Protein AF-A0A7S4V1J3-F1 (afdb_monomer)

Secondary structure (DSSP, 8-state):
-----TT-------TT--B-THHHHHHHHHHHHSPPTT-------SB-TTS-B-HHHHHHHHTTTTT--------TT--HHHHHHHHTTS---SS-TTGGG--HHHHHHHHHHHHHHHHHHHHHHHHHHHHHHHHHHHHH-HHHHHHHHHHHHHTT--TTHHHHHHHHHHH-SSSSSEE-HHHHHHHHHHH-TT--HHHHHHHHHHHTGGGSSEEHHHHHHHHHHHHHSTT-HHHHHHHHHHHHHHHHHHHHHHH-TTPPPHHHHHHHHHHHTT-HHHHHHHHHHHHHHHHHHHHHHHHHHHHHHHHT-

InterPro domains:
  IPR002048 EF-hand domain [PS50222] (159-194)
  IPR011992 EF-hand domain pair [SSF47473] (13-225)

Solvent-accessible surface area (backbone atoms only — not comparable to full-atom values): 18036 Å² total; per-residue (Å²): 136,87,86,75,77,95,73,83,70,81,86,76,73,46,96,86,56,56,43,50,67,73,60,32,52,52,53,50,47,53,46,68,77,56,60,64,93,83,70,71,89,72,83,80,61,54,55,46,99,86,52,28,48,50,69,66,42,44,49,37,55,66,69,17,78,80,78,44,93,73,72,96,67,95,58,101,82,74,51,73,66,54,53,50,29,65,76,40,62,71,71,65,88,80,89,48,85,56,63,85,65,48,50,71,69,54,49,52,50,36,54,53,39,49,54,49,51,50,53,52,50,49,52,52,53,49,50,63,54,44,43,64,20,51,55,36,28,75,74,68,33,63,79,70,11,46,64,42,49,49,53,46,40,55,72,72,48,60,96,61,42,63,63,53,47,42,46,49,42,58,29,37,81,84,46,58,65,50,30,46,74,72,32,47,49,46,36,47,45,69,54,38,77,81,60,50,75,69,50,46,55,47,51,53,61,73,69,50,61,86,87,46,59,50,30,63,39,57,47,52,53,47,52,58,52,32,50,70,36,96,82,33,70,42,42,78,43,38,73,58,29,55,50,49,54,51,51,50,58,48,52,52,61,72,73,40,102,78,72,74,50,49,57,55,50,46,52,54,53,25,51,77,68,72,37,44,73,55,32,53,50,25,51,58,48,50,42,52,43,40,53,54,41,52,52,52,52,52,49,54,50,52,52,54,55,61,73,72,110

Nearest PDB structures (foldseek):
  3bk9-assembly1_A  TM=2.174E-01  e=3.646E+00  Xanthomonas campestris pv. campestris

Radius of gyration: 25.48 Å; Cα contacts (8 Å, |Δi|>4): 229; chains: 1; bounding box: 80×56×68 Å

pLDDT: mean 73.96, std 21.34, range [24.05, 98.31]

Mean predicted aligned error: 13.49 Å

Sequence (309 aa):
GTWTAPWAGELCASRDGIISGEEASNFLQTIRYTPPAGSAHDVDGPVAADGSISFVALLNWYSGTVGGEYRDTVGAGFDLTSVTVGLLGSGMVQCDARVDKLDWSGLRRNLLGYRRLLEQLRALQQERALRHARDVESRDGLLAAMPAYYAALAREFDGDDEHLFEIFSEADITGNMALETEEVEELMRQLDKGSSEQDLQRYVSEINMNDGPLTFASFLDWWDQARSVSNSLVAEKGAGFIAGVRAEALREKVGNLFFETSVQRQWNRANQANRLPAMRQAYCRTLTEVRDYKIQHSLRKVESECASL

Structure (mmCIF, N/CA/C/O backbone):
data_AF-A0A7S4V1J3-F1
#
_entry.id   AF-A0A7S4V1J3-F1
#
loop_
_atom_site.group_PDB
_atom_site.id
_atom_site.type_symbol
_atom_site.label_atom_id
_atom_site.label_alt_id
_atom_site.label_comp_id
_atom_site.label_asym_id
_atom_site.label_entity_id
_atom_site.label_seq_id
_atom_site.pdbx_PDB_ins_code
_atom_site.Cartn_x
_atom_site.Cartn_y
_atom_site.Cartn_z
_atom_site.occupancy
_atom_site.B_iso_or_equiv
_atom_site.auth_seq_id
_atom_site.auth_comp_id
_atom_site.auth_asym_id
_atom_site.auth_atom_id
_atom_site.pdbx_PDB_model_num
ATOM 1 N N . GLY A 1 1 ? 52.615 -33.092 -15.973 1.00 31.39 1 GLY A N 1
ATOM 2 C CA . GLY A 1 1 ? 52.253 -31.910 -16.770 1.00 31.39 1 GLY A CA 1
ATOM 3 C C . GLY A 1 1 ? 50.799 -31.610 -16.524 1.00 31.39 1 GLY A C 1
ATOM 4 O O . GLY A 1 1 ? 49.952 -32.338 -17.016 1.00 31.39 1 GLY A O 1
ATOM 5 N N . THR A 1 2 ? 50.529 -30.627 -15.676 1.00 26.30 2 THR A N 1
ATOM 6 C CA . THR A 1 2 ? 49.192 -30.118 -15.366 1.00 26.30 2 THR A CA 1
ATOM 7 C C . THR A 1 2 ? 48.709 -29.262 -16.534 1.00 26.30 2 THR A C 1
ATOM 9 O O . THR A 1 2 ? 49.370 -28.301 -16.915 1.00 26.30 2 THR A O 1
ATOM 12 N N . TRP A 1 3 ? 47.580 -29.639 -17.131 1.00 24.05 3 TRP A N 1
ATOM 13 C CA . TRP A 1 3 ? 46.879 -28.818 -18.115 1.00 24.05 3 TRP A CA 1
ATOM 14 C C . TRP A 1 3 ? 46.111 -27.721 -17.377 1.00 24.05 3 TRP A C 1
ATOM 16 O O . TRP A 1 3 ? 45.117 -27.998 -16.711 1.00 24.05 3 TRP A O 1
ATOM 26 N N . THR A 1 4 ? 46.577 -26.480 -17.476 1.00 30.69 4 THR A N 1
ATOM 27 C CA . THR A 1 4 ? 45.808 -25.287 -17.103 1.00 30.69 4 THR A CA 1
ATOM 28 C C . THR A 1 4 ? 45.104 -24.753 -18.347 1.00 30.69 4 THR A C 1
ATOM 30 O O . THR A 1 4 ? 45.768 -24.373 -19.312 1.00 30.69 4 THR A O 1
ATOM 33 N N . ALA A 1 5 ? 43.768 -24.744 -18.343 1.00 27.73 5 ALA A N 1
ATOM 34 C CA . ALA A 1 5 ? 42.966 -24.117 -19.392 1.00 27.73 5 ALA A CA 1
ATOM 35 C C . ALA A 1 5 ? 43.084 -22.575 -19.301 1.00 27.73 5 ALA A C 1
ATOM 37 O O . ALA A 1 5 ? 42.903 -22.031 -18.211 1.00 27.73 5 ALA A O 1
ATOM 38 N N . PRO A 1 6 ? 43.373 -21.855 -20.402 1.00 28.97 6 PRO A N 1
ATOM 39 C CA . PRO A 1 6 ? 43.698 -20.424 -20.370 1.00 28.97 6 PRO A CA 1
ATOM 40 C C . PRO A 1 6 ? 42.485 -19.467 -20.402 1.00 28.97 6 PRO A C 1
ATOM 42 O O . PRO A 1 6 ? 42.611 -18.363 -20.916 1.00 28.97 6 PRO A O 1
ATOM 45 N N . TRP A 1 7 ? 41.306 -19.847 -19.890 1.00 35.22 7 TRP A N 1
ATOM 46 C CA . TRP A 1 7 ? 40.077 -19.029 -20.031 1.00 35.22 7 TRP A CA 1
ATOM 47 C C . TRP A 1 7 ? 39.365 -18.701 -18.713 1.00 35.22 7 TRP A C 1
ATOM 49 O O . TRP A 1 7 ? 38.215 -18.272 -18.719 1.00 35.22 7 TRP A O 1
ATOM 59 N N . ALA A 1 8 ? 40.028 -18.871 -17.571 1.00 31.92 8 ALA A N 1
ATOM 60 C CA . ALA A 1 8 ? 39.497 -18.401 -16.295 1.00 31.92 8 ALA A CA 1
ATOM 61 C C . ALA A 1 8 ? 39.784 -16.899 -16.122 1.00 31.92 8 ALA A C 1
ATOM 63 O O . ALA A 1 8 ? 40.595 -16.501 -15.290 1.00 31.92 8 ALA A O 1
ATOM 64 N N . GLY A 1 9 ? 39.145 -16.068 -16.948 1.00 32.66 9 GLY A N 1
ATOM 65 C CA . GLY A 1 9 ? 38.940 -14.664 -16.610 1.00 32.66 9 GLY A CA 1
ATOM 66 C C . GLY A 1 9 ? 37.924 -14.598 -15.473 1.00 32.66 9 GLY A C 1
ATOM 67 O O . GLY A 1 9 ? 36.843 -15.180 -15.574 1.00 32.66 9 GLY A O 1
ATOM 68 N N . GLU A 1 10 ? 38.282 -13.961 -14.361 1.00 34.47 10 GLU A N 1
ATOM 69 C CA . GLU A 1 10 ? 37.356 -13.730 -13.256 1.00 34.47 10 GLU A CA 1
ATOM 70 C C . GLU A 1 10 ? 36.149 -12.918 -13.749 1.00 34.47 10 GLU A C 1
ATOM 72 O O . GLU A 1 10 ? 36.278 -11.785 -14.209 1.00 34.47 10 GLU A O 1
ATOM 77 N N . LEU A 1 11 ? 34.966 -13.527 -13.649 1.00 33.38 11 LEU A N 1
ATOM 78 C CA . LEU A 1 11 ? 33.667 -12.885 -13.839 1.00 33.38 11 LEU A CA 1
ATOM 79 C C . LEU A 1 11 ? 33.495 -11.762 -12.806 1.00 33.38 11 LEU A C 1
ATOM 81 O O . LEU A 1 11 ? 33.096 -12.010 -11.666 1.00 33.38 11 LEU A O 1
ATOM 85 N N . CYS A 1 12 ? 33.773 -10.527 -13.212 1.00 36.09 12 CYS A N 1
ATOM 86 C CA . CYS A 1 12 ? 33.492 -9.324 -12.435 1.00 36.09 12 CYS A CA 1
ATOM 87 C C . CYS A 1 12 ? 32.195 -8.677 -12.931 1.00 36.09 12 CYS A C 1
ATOM 89 O O . CYS A 1 12 ? 32.212 -7.626 -13.567 1.00 36.09 12 CYS A O 1
ATOM 91 N N . ALA A 1 13 ? 31.052 -9.285 -12.609 1.00 38.31 13 ALA A N 1
ATOM 92 C CA . ALA A 1 13 ? 29.785 -8.565 -12.671 1.00 38.31 13 ALA A CA 1
ATOM 93 C C . ALA A 1 13 ? 29.841 -7.413 -11.650 1.00 38.31 13 ALA A C 1
ATOM 95 O O . ALA A 1 13 ? 30.048 -7.654 -10.455 1.00 38.31 13 ALA A O 1
ATOM 96 N N . SER A 1 14 ? 29.699 -6.160 -12.102 1.00 42.44 14 SER A N 1
ATOM 97 C CA . SER A 1 14 ? 29.639 -5.024 -11.176 1.00 42.44 14 SER A CA 1
ATOM 98 C C . SER A 1 14 ? 28.416 -5.175 -10.260 1.00 42.44 14 SER A C 1
ATOM 100 O O . SER A 1 14 ? 27.402 -5.761 -10.647 1.00 42.44 14 SER A O 1
ATOM 102 N N . ARG A 1 15 ? 28.494 -4.655 -9.028 1.00 37.72 15 ARG A N 1
ATOM 103 C CA . ARG A 1 15 ? 27.402 -4.722 -8.032 1.00 37.72 15 ARG A CA 1
ATOM 104 C C . ARG A 1 15 ? 26.086 -4.094 -8.508 1.00 37.72 15 ARG A C 1
ATOM 106 O O . ARG A 1 15 ? 25.038 -4.435 -7.971 1.00 37.72 15 ARG A O 1
ATOM 113 N N . ASP A 1 16 ? 26.140 -3.254 -9.535 1.00 40.34 16 ASP A N 1
ATOM 114 C CA . ASP A 1 16 ? 24.987 -2.564 -10.126 1.00 40.34 16 ASP A CA 1
ATOM 115 C C . ASP A 1 16 ? 24.368 -3.386 -11.276 1.00 40.34 16 ASP A C 1
ATOM 117 O O . ASP A 1 16 ? 23.276 -3.100 -11.772 1.00 40.34 16 ASP A O 1
ATOM 121 N N . GLY A 1 17 ? 25.100 -4.429 -11.687 1.00 43.00 17 GLY A N 1
ATOM 122 C CA . GLY A 1 17 ? 24.867 -5.436 -12.715 1.00 43.00 17 GLY A CA 1
ATOM 123 C C . GLY A 1 17 ? 24.503 -4.912 -14.106 1.00 43.00 17 GLY A C 1
ATOM 124 O O . GLY A 1 17 ? 23.769 -5.522 -14.893 1.00 43.00 17 GLY A O 1
ATOM 125 N N . ILE A 1 18 ? 25.034 -3.755 -14.428 1.00 47.97 18 ILE A N 1
ATOM 126 C CA . ILE A 1 18 ? 25.330 -3.455 -15.814 1.00 47.97 18 ILE A CA 1
ATOM 127 C C . ILE A 1 18 ? 26.284 -4.554 -16.312 1.00 47.97 18 ILE A C 1
ATOM 129 O O . ILE A 1 18 ? 27.376 -4.715 -15.769 1.00 47.97 18 ILE A O 1
ATOM 133 N N . ILE A 1 19 ? 25.848 -5.345 -17.299 1.00 50.16 19 ILE A N 1
ATOM 134 C CA . ILE A 1 19 ? 26.768 -6.196 -18.062 1.00 50.16 19 ILE A CA 1
ATOM 135 C C . ILE A 1 19 ? 27.470 -5.247 -19.024 1.00 50.16 19 ILE A C 1
ATOM 137 O O . ILE A 1 19 ? 26.815 -4.629 -19.862 1.00 50.16 19 ILE A O 1
ATOM 141 N N . SER A 1 20 ? 28.775 -5.079 -18.857 1.00 50.97 20 SER A N 1
ATOM 142 C CA . SER A 1 20 ? 29.605 -4.196 -19.675 1.00 50.97 20 SER A CA 1
ATOM 143 C C . SER A 1 20 ? 30.890 -4.907 -20.094 1.00 50.97 20 SER A C 1
ATOM 145 O O . SER A 1 20 ? 31.227 -5.981 -19.597 1.00 50.97 20 SER A O 1
ATOM 147 N N . GLY A 1 21 ? 31.605 -4.325 -21.056 1.00 62.72 21 GLY A N 1
ATOM 148 C CA . GLY A 1 21 ? 32.866 -4.876 -21.548 1.00 62.72 21 GLY A CA 1
ATOM 149 C C . GLY A 1 21 ? 32.698 -6.100 -22.456 1.00 62.72 21 GLY A C 1
ATOM 150 O O . GLY A 1 21 ? 31.716 -6.233 -23.187 1.00 62.72 21 GLY A O 1
ATOM 151 N N . GLU A 1 22 ? 33.698 -6.981 -22.448 1.00 49.19 22 GLU A N 1
ATOM 152 C CA . GLU A 1 22 ? 33.800 -8.131 -23.360 1.00 49.19 22 GLU A CA 1
ATOM 153 C C . GLU A 1 22 ? 32.628 -9.120 -23.209 1.00 49.19 22 GLU A C 1
ATOM 155 O O . GLU A 1 22 ? 32.206 -9.741 -24.180 1.00 49.19 22 GLU A O 1
ATOM 160 N N . GLU A 1 23 ? 32.027 -9.197 -22.021 1.00 51.72 23 GLU A N 1
ATOM 161 C CA . GLU A 1 23 ? 30.883 -10.063 -21.723 1.00 51.72 23 GLU A CA 1
ATOM 162 C C . GLU A 1 23 ? 29.590 -9.588 -22.402 1.00 51.72 23 GLU A C 1
ATOM 164 O O . GLU A 1 23 ? 28.889 -10.390 -23.020 1.00 51.72 23 GLU A O 1
ATOM 169 N N . ALA A 1 24 ? 29.316 -8.277 -22.383 1.00 50.81 24 ALA A N 1
ATOM 170 C CA . ALA A 1 24 ? 28.203 -7.694 -23.135 1.00 50.81 24 ALA A CA 1
ATOM 171 C C . ALA A 1 24 ? 28.384 -7.932 -24.641 1.00 50.81 24 ALA A C 1
ATOM 173 O O . ALA A 1 24 ? 27.438 -8.300 -25.336 1.00 50.81 24 ALA A O 1
ATOM 174 N N . SER A 1 25 ? 29.621 -7.800 -25.134 1.00 52.94 25 SER A N 1
ATOM 175 C CA . SER A 1 25 ? 29.972 -8.073 -26.531 1.00 52.94 25 SER A CA 1
ATOM 176 C C . SER A 1 25 ? 29.764 -9.546 -26.905 1.00 52.94 25 SER A C 1
ATOM 178 O O . SER A 1 25 ? 29.140 -9.833 -27.924 1.00 52.94 25 SER A O 1
ATOM 180 N N . ASN A 1 26 ? 30.202 -10.490 -26.066 1.00 52.78 26 ASN A N 1
ATOM 181 C CA . ASN A 1 26 ? 30.047 -11.931 -26.298 1.00 52.78 26 ASN A CA 1
ATOM 182 C C . ASN A 1 26 ? 28.580 -12.382 -26.215 1.00 52.78 26 ASN A C 1
ATOM 184 O O . ASN A 1 26 ? 28.126 -13.190 -27.031 1.00 52.78 26 ASN A O 1
ATOM 188 N N . PHE A 1 27 ? 27.806 -11.825 -25.282 1.00 52.69 27 PHE A N 1
ATOM 189 C CA . PHE A 1 27 ? 26.365 -12.057 -25.186 1.00 52.69 27 PHE A CA 1
ATOM 190 C C . PHE A 1 27 ? 25.623 -11.518 -26.420 1.00 52.69 27 PHE A C 1
ATOM 192 O O . PHE A 1 27 ? 24.828 -12.235 -27.027 1.00 52.69 27 PHE A O 1
ATOM 199 N N . LEU A 1 28 ? 25.948 -10.301 -26.872 1.00 53.53 28 LEU A N 1
ATOM 200 C CA . LEU A 1 28 ? 25.391 -9.721 -28.099 1.00 53.53 28 LEU A CA 1
ATOM 201 C C . LEU A 1 28 ? 25.814 -10.468 -29.356 1.00 53.53 28 LEU A C 1
ATOM 203 O O . LEU A 1 28 ? 25.004 -10.618 -30.265 1.00 53.53 28 LEU A O 1
ATOM 207 N N . GLN A 1 29 ? 27.055 -10.951 -29.428 1.00 55.66 29 GLN A N 1
ATOM 208 C CA . GLN A 1 29 ? 27.484 -11.833 -30.507 1.00 55.66 29 GLN A CA 1
ATOM 209 C C . GLN A 1 29 ? 26.655 -13.117 -30.502 1.00 55.66 29 GLN A C 1
ATOM 211 O O . GLN A 1 29 ? 26.150 -13.503 -31.547 1.00 55.66 29 GLN A O 1
ATOM 216 N N . THR A 1 30 ? 26.419 -13.725 -29.340 1.00 52.41 30 THR A N 1
ATOM 217 C CA . THR A 1 30 ? 25.587 -14.934 -29.220 1.00 52.41 30 THR A CA 1
ATOM 218 C C . THR A 1 30 ? 24.144 -14.688 -29.684 1.00 52.41 30 THR A C 1
ATOM 220 O O . THR A 1 30 ? 23.598 -15.500 -30.430 1.00 52.41 30 THR A O 1
ATOM 223 N N . ILE A 1 31 ? 23.554 -13.538 -29.334 1.00 48.69 31 ILE A N 1
ATOM 224 C CA . ILE A 1 31 ? 22.235 -13.110 -29.835 1.00 48.69 31 ILE A CA 1
ATOM 225 C C . ILE A 1 31 ? 22.271 -12.867 -31.355 1.00 48.69 31 ILE A C 1
ATOM 227 O O . ILE A 1 31 ? 21.377 -13.310 -32.070 1.00 48.69 31 ILE A O 1
ATOM 231 N N . ARG A 1 32 ? 23.317 -12.211 -31.877 1.00 50.66 32 ARG A N 1
ATOM 232 C CA . ARG A 1 32 ? 23.492 -11.930 -33.317 1.00 50.66 32 ARG A CA 1
ATOM 233 C C . ARG A 1 32 ? 23.726 -13.184 -34.159 1.00 50.66 32 ARG A C 1
ATOM 235 O O . ARG A 1 32 ? 23.323 -13.202 -35.317 1.00 50.66 32 ARG A O 1
ATOM 242 N N . TYR A 1 33 ? 24.375 -14.205 -33.603 1.00 49.03 33 TYR A N 1
ATOM 243 C CA . TYR A 1 33 ? 24.607 -15.496 -34.260 1.00 49.03 33 TYR A CA 1
ATOM 244 C C . TYR A 1 33 ? 23.430 -16.468 -34.098 1.00 49.03 33 TYR A C 1
ATOM 246 O O . TYR A 1 33 ? 23.382 -17.474 -34.803 1.00 49.03 33 TYR A O 1
ATOM 254 N N . THR A 1 34 ? 22.462 -16.142 -33.236 1.00 43.56 34 THR A N 1
ATOM 255 C CA . THR A 1 34 ? 21.232 -16.921 -33.026 1.00 43.56 34 THR A CA 1
ATOM 256 C C . THR A 1 34 ? 19.989 -16.025 -33.153 1.00 43.56 34 THR A C 1
ATOM 258 O O . THR A 1 34 ? 19.183 -15.962 -32.221 1.00 43.56 34 THR A O 1
ATOM 261 N N . PRO A 1 35 ? 19.819 -15.276 -34.263 1.00 44.25 35 PRO A N 1
ATOM 262 C CA . PRO A 1 35 ? 18.679 -14.386 -34.397 1.00 44.25 35 PRO A CA 1
ATOM 263 C C . PRO A 1 35 ? 17.387 -15.217 -34.415 1.00 44.25 35 PRO A C 1
ATOM 265 O O . PRO A 1 35 ? 17.349 -16.275 -35.057 1.00 44.25 35 PRO A O 1
ATOM 268 N N . PRO A 1 36 ? 16.323 -14.775 -33.722 1.00 41.16 36 PRO A N 1
ATOM 269 C CA . PRO A 1 36 ? 15.034 -15.441 -33.805 1.00 41.16 36 PRO A CA 1
ATOM 270 C C . PRO A 1 36 ? 14.580 -15.504 -35.268 1.00 41.16 36 PRO A C 1
ATOM 272 O O . PRO A 1 36 ? 14.779 -14.565 -36.046 1.00 41.16 36 PRO A O 1
ATOM 275 N N . ALA A 1 37 ? 13.999 -16.639 -35.658 1.00 39.06 37 ALA A N 1
ATOM 276 C CA . ALA A 1 37 ? 13.586 -16.879 -37.033 1.00 39.06 37 ALA A CA 1
ATOM 277 C C . ALA A 1 37 ? 12.661 -15.748 -37.519 1.00 39.06 37 ALA A C 1
ATOM 279 O O . ALA A 1 37 ? 11.572 -15.554 -36.986 1.00 39.06 37 ALA A O 1
ATOM 280 N N . GLY A 1 38 ? 13.108 -14.999 -38.531 1.00 43.81 38 GLY A N 1
ATOM 281 C CA . GLY A 1 38 ? 12.324 -13.936 -39.164 1.00 43.81 38 GLY A CA 1
ATOM 282 C C . GLY A 1 38 ? 12.667 -12.497 -38.766 1.00 43.81 38 GLY A C 1
ATOM 283 O O . GLY A 1 38 ? 12.053 -11.589 -39.321 1.00 43.81 38 GLY A O 1
ATOM 284 N N . SER A 1 39 ? 13.647 -12.239 -37.891 1.00 42.78 39 SER A N 1
ATOM 285 C CA . SER A 1 39 ? 14.089 -10.857 -37.653 1.00 42.78 39 SER A CA 1
ATOM 286 C C . SER A 1 39 ? 14.871 -10.331 -38.863 1.00 42.78 39 SER A C 1
ATOM 288 O O . SER A 1 39 ? 16.017 -10.728 -39.094 1.00 42.78 39 SER A O 1
ATOM 290 N N . ALA A 1 40 ? 14.266 -9.431 -39.640 1.00 43.34 40 ALA A N 1
ATOM 291 C CA . ALA A 1 40 ? 15.030 -8.552 -40.516 1.00 43.34 40 ALA A CA 1
ATOM 292 C C . ALA A 1 40 ? 16.040 -7.769 -39.660 1.00 43.34 40 ALA A C 1
ATOM 294 O O . ALA A 1 40 ? 15.747 -7.431 -38.515 1.00 43.34 40 ALA A O 1
ATOM 295 N N . HIS A 1 41 ? 17.237 -7.553 -40.205 1.00 44.53 41 HIS A N 1
ATOM 296 C CA . HIS A 1 41 ? 18.392 -6.926 -39.560 1.00 44.53 41 HIS A CA 1
ATOM 297 C C . HIS A 1 41 ? 18.138 -5.469 -39.136 1.00 44.53 41 HIS A C 1
ATOM 299 O O . HIS A 1 41 ? 18.730 -4.561 -39.715 1.00 44.53 41 HIS A O 1
ATOM 305 N N . ASP A 1 42 ? 17.287 -5.226 -38.142 1.00 44.81 42 ASP A N 1
ATOM 306 C CA . ASP A 1 42 ? 17.236 -3.925 -37.486 1.00 44.81 42 ASP A CA 1
ATOM 307 C C . ASP A 1 42 ? 18.341 -3.881 -36.425 1.00 44.81 42 ASP A C 1
ATOM 309 O O . ASP A 1 42 ? 18.417 -4.716 -35.520 1.00 44.81 42 ASP A O 1
ATOM 313 N N . VAL A 1 43 ? 19.305 -2.993 -36.661 1.00 47.78 43 VAL A N 1
ATOM 314 C CA . VAL A 1 43 ? 20.681 -3.065 -36.136 1.00 47.78 43 VAL A CA 1
ATOM 315 C C . VAL A 1 43 ? 20.802 -2.512 -34.710 1.00 47.78 43 VAL A C 1
ATOM 317 O O . VAL A 1 43 ? 21.797 -2.779 -34.027 1.00 47.78 43 VAL A O 1
ATOM 320 N N . ASP A 1 44 ? 19.769 -1.838 -34.216 1.00 55.00 44 ASP A N 1
ATOM 321 C CA . ASP A 1 44 ? 19.767 -1.217 -32.896 1.00 55.00 44 ASP A CA 1
ATOM 322 C C . ASP A 1 44 ? 19.143 -2.163 -31.862 1.00 55.00 44 ASP A C 1
ATOM 324 O O . ASP A 1 44 ? 17.959 -2.119 -31.533 1.00 55.00 44 ASP A O 1
ATOM 328 N N . GLY A 1 45 ? 19.970 -3.088 -31.368 1.00 57.66 45 GLY A N 1
ATOM 329 C CA . GLY A 1 45 ? 19.626 -3.953 -30.238 1.00 57.66 45 GLY A CA 1
ATOM 330 C C . GLY A 1 45 ? 19.409 -3.170 -28.928 1.00 57.66 45 GLY A C 1
ATOM 331 O O . GLY A 1 45 ? 19.607 -1.958 -28.884 1.00 57.66 45 GLY A O 1
ATOM 332 N N . PRO A 1 46 ? 19.065 -3.849 -27.815 1.00 60.03 46 PRO A N 1
ATOM 333 C CA . PRO A 1 46 ? 18.729 -3.228 -26.521 1.00 60.03 46 PRO A CA 1
ATOM 334 C C . PRO A 1 46 ? 19.936 -2.627 -25.761 1.00 60.03 46 PRO A C 1
ATOM 336 O O . PRO A 1 46 ? 19.960 -2.618 -24.529 1.00 60.03 46 PRO A O 1
ATOM 339 N N . VAL A 1 47 ? 20.960 -2.170 -26.483 1.00 57.25 47 VAL A N 1
ATOM 340 C CA . VAL 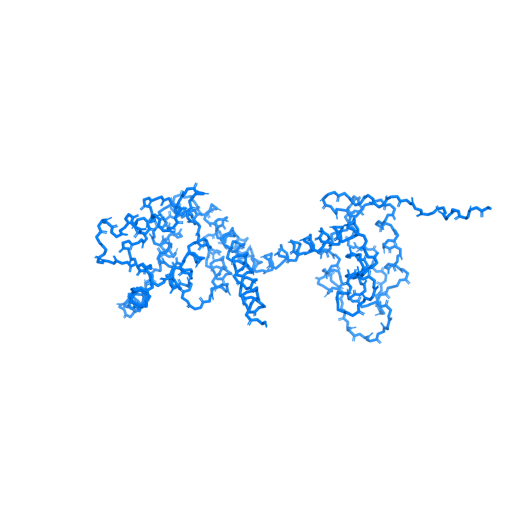A 1 47 ? 22.250 -1.713 -25.960 1.00 57.25 47 VAL A CA 1
ATOM 341 C C . VAL A 1 47 ? 22.213 -0.199 -25.772 1.00 57.25 47 VAL A C 1
ATOM 343 O O . VAL A 1 47 ? 21.955 0.543 -26.716 1.00 57.25 47 VAL A O 1
ATOM 346 N N . ALA A 1 48 ? 22.479 0.272 -24.557 1.00 61.59 48 ALA A N 1
ATOM 347 C CA . ALA A 1 48 ? 22.626 1.693 -24.275 1.00 61.59 48 ALA A CA 1
ATOM 348 C C . ALA A 1 48 ? 23.921 2.256 -24.895 1.00 61.59 48 ALA A C 1
ATOM 350 O O . ALA A 1 48 ? 24.829 1.519 -25.276 1.00 61.59 48 ALA A O 1
ATOM 351 N N . ALA A 1 49 ? 24.030 3.587 -24.977 1.00 63.03 49 ALA A N 1
ATOM 352 C CA . ALA A 1 49 ? 25.187 4.265 -25.575 1.00 63.03 49 ALA A CA 1
ATOM 353 C C . ALA A 1 49 ? 26.528 3.947 -24.877 1.00 63.03 49 ALA A C 1
ATOM 355 O O . ALA A 1 49 ? 27.590 4.118 -25.471 1.00 63.03 49 ALA A O 1
ATOM 356 N N . ASP A 1 50 ? 26.480 3.475 -23.630 1.00 58.03 50 ASP A N 1
ATOM 357 C CA . ASP A 1 50 ? 27.631 3.037 -22.836 1.00 58.03 50 ASP A CA 1
ATOM 358 C C . ASP A 1 50 ? 27.977 1.543 -23.013 1.00 58.03 50 ASP A C 1
ATOM 360 O O . ASP A 1 50 ? 28.898 1.039 -22.371 1.00 58.03 50 ASP A O 1
ATOM 364 N N . GLY A 1 51 ? 27.255 0.823 -23.878 1.00 53.47 51 GLY A N 1
ATOM 365 C CA . GLY A 1 51 ? 27.443 -0.607 -24.122 1.00 53.47 51 GLY A CA 1
ATOM 366 C C . GLY A 1 51 ? 26.727 -1.525 -23.126 1.00 53.47 51 GLY A C 1
ATOM 367 O O . GLY A 1 51 ? 26.860 -2.744 -23.242 1.00 53.47 51 GLY A O 1
ATOM 368 N N . SER A 1 52 ? 25.977 -0.981 -22.163 1.00 52.06 52 SER A N 1
ATOM 369 C CA . SER A 1 52 ? 25.206 -1.773 -21.202 1.00 52.06 52 SER A CA 1
ATOM 370 C C . SER A 1 52 ? 23.891 -2.290 -21.787 1.00 52.06 52 SER A C 1
ATOM 372 O O . SER A 1 52 ? 23.292 -1.671 -22.666 1.00 52.06 52 SER A O 1
ATOM 374 N N . ILE A 1 53 ? 23.410 -3.430 -21.285 1.00 54.00 53 ILE A N 1
ATOM 375 C CA . ILE A 1 53 ? 22.097 -3.983 -21.645 1.00 54.00 53 ILE A CA 1
ATOM 376 C C . ILE A 1 53 ? 21.273 -4.134 -20.375 1.00 54.00 53 ILE A C 1
ATOM 378 O O . ILE A 1 53 ? 21.624 -4.899 -19.475 1.00 54.00 53 ILE A O 1
ATOM 382 N N . SER A 1 54 ? 20.147 -3.425 -20.306 1.00 57.12 54 SER A N 1
ATOM 383 C CA . SER A 1 54 ? 19.152 -3.668 -19.264 1.00 57.12 54 SER A CA 1
ATOM 384 C C . SER A 1 54 ? 18.360 -4.929 -19.599 1.00 57.12 54 SER A C 1
ATOM 386 O O . SER A 1 54 ? 17.870 -5.082 -20.717 1.00 57.12 54 SER A O 1
ATOM 388 N N . PHE A 1 55 ? 18.160 -5.810 -18.618 1.00 58.28 55 PHE A N 1
ATOM 389 C CA . PHE A 1 55 ? 17.299 -6.985 -18.774 1.00 58.28 55 PHE A CA 1
ATOM 390 C C . PHE A 1 55 ? 15.877 -6.598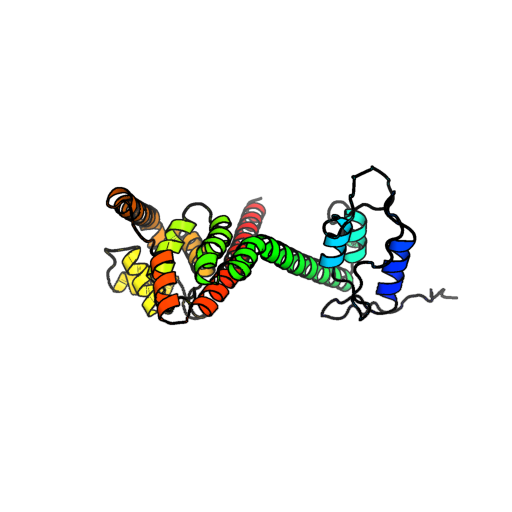 -19.205 1.00 58.28 55 PHE A C 1
ATOM 392 O O . PHE A 1 55 ? 15.261 -7.283 -20.012 1.00 58.28 55 PHE A O 1
ATOM 399 N N . VAL A 1 56 ? 15.375 -5.449 -18.742 1.00 55.62 56 VAL A N 1
ATOM 400 C CA . VAL A 1 56 ? 14.069 -4.921 -19.156 1.00 55.62 56 VAL A CA 1
ATOM 401 C C . VAL A 1 56 ? 14.076 -4.503 -20.628 1.00 55.62 56 VAL A C 1
ATOM 403 O O . VAL A 1 56 ? 13.119 -4.787 -21.343 1.00 55.62 56 VAL A O 1
ATOM 406 N N . ALA A 1 57 ? 15.157 -3.880 -21.105 1.00 61.94 57 ALA A N 1
ATOM 407 C CA . ALA A 1 57 ? 15.312 -3.547 -22.521 1.00 61.94 57 ALA A CA 1
ATOM 408 C C . ALA A 1 57 ? 15.374 -4.817 -23.383 1.00 61.94 57 ALA A C 1
ATOM 410 O O . ALA A 1 57 ? 14.728 -4.883 -24.425 1.00 61.94 57 ALA A O 1
ATOM 411 N N . LEU A 1 58 ? 16.063 -5.856 -22.902 1.00 62.22 58 LEU A N 1
ATOM 412 C CA . LEU A 1 58 ? 16.108 -7.169 -23.542 1.00 62.22 58 LEU A CA 1
ATOM 413 C C . LEU A 1 58 ? 14.730 -7.849 -23.576 1.00 62.22 58 LEU A C 1
ATOM 415 O O . LEU A 1 58 ? 14.347 -8.377 -24.613 1.00 62.22 58 LEU A O 1
ATOM 419 N N . LEU A 1 59 ? 13.963 -7.803 -22.482 1.00 59.09 59 LEU A N 1
ATOM 420 C CA . LEU A 1 59 ? 12.598 -8.336 -22.432 1.00 59.09 59 LEU A CA 1
ATOM 421 C C . LEU A 1 59 ? 11.636 -7.556 -23.335 1.00 59.09 59 LEU A C 1
ATOM 423 O O . LEU A 1 59 ? 10.785 -8.158 -23.983 1.00 59.09 59 LEU A O 1
ATOM 427 N N . ASN A 1 60 ? 11.747 -6.229 -23.395 1.00 58.59 60 ASN A N 1
ATOM 428 C CA . ASN A 1 60 ? 10.916 -5.396 -24.269 1.00 58.59 60 ASN A CA 1
ATOM 429 C C . ASN A 1 60 ? 11.248 -5.623 -25.753 1.00 58.59 60 ASN A C 1
ATOM 431 O O . ASN A 1 60 ? 10.332 -5.687 -26.574 1.00 58.59 60 ASN A O 1
ATOM 435 N N . TRP A 1 61 ? 12.533 -5.809 -26.072 1.00 64.56 61 TRP A N 1
ATOM 436 C CA . TRP A 1 61 ? 13.008 -6.234 -27.389 1.00 64.56 61 TRP A CA 1
ATOM 437 C C . TRP A 1 61 ? 12.477 -7.629 -27.748 1.00 64.56 61 TRP A C 1
ATOM 439 O O . TRP A 1 61 ? 11.848 -7.796 -28.788 1.00 64.56 61 TRP A O 1
ATOM 449 N N . TYR A 1 62 ? 12.627 -8.607 -26.850 1.00 56.50 62 TYR A N 1
ATOM 450 C CA . TYR A 1 62 ? 12.178 -9.986 -27.065 1.00 56.50 62 TYR A CA 1
ATOM 451 C C . TYR A 1 62 ? 10.651 -10.109 -27.185 1.00 56.50 62 TYR A C 1
ATOM 453 O O . TYR A 1 62 ? 10.145 -10.841 -28.026 1.00 56.50 62 TYR A O 1
ATOM 461 N N . SER A 1 63 ? 9.897 -9.368 -26.368 1.00 58.81 63 SER A N 1
ATOM 462 C CA . SER A 1 63 ? 8.425 -9.357 -26.401 1.00 58.81 63 SER A CA 1
ATOM 463 C C . SER A 1 63 ? 7.835 -8.561 -27.566 1.00 58.81 63 SER A C 1
ATOM 465 O O . SER A 1 63 ? 6.614 -8.495 -27.693 1.00 58.81 63 SER A O 1
ATOM 467 N N . GLY A 1 64 ? 8.667 -7.921 -28.393 1.00 56.00 64 GLY A N 1
ATOM 468 C CA . GLY A 1 64 ? 8.194 -7.215 -29.577 1.00 56.00 64 GLY A CA 1
ATOM 469 C C . GLY A 1 64 ? 7.586 -5.834 -29.329 1.00 56.00 64 GLY A C 1
ATOM 470 O O . GLY A 1 64 ? 7.224 -5.136 -30.274 1.00 56.00 64 GLY A O 1
ATOM 471 N N . THR A 1 65 ? 7.516 -5.392 -28.069 1.00 54.56 65 THR A N 1
ATOM 472 C CA . THR A 1 65 ? 6.907 -4.106 -27.674 1.00 54.56 65 THR A CA 1
ATOM 473 C C . THR A 1 65 ? 7.576 -2.864 -28.275 1.00 54.56 65 THR A C 1
ATOM 475 O O . THR A 1 65 ? 6.976 -1.792 -28.250 1.00 54.56 65 THR A O 1
ATOM 478 N N . VAL A 1 66 ? 8.779 -3.001 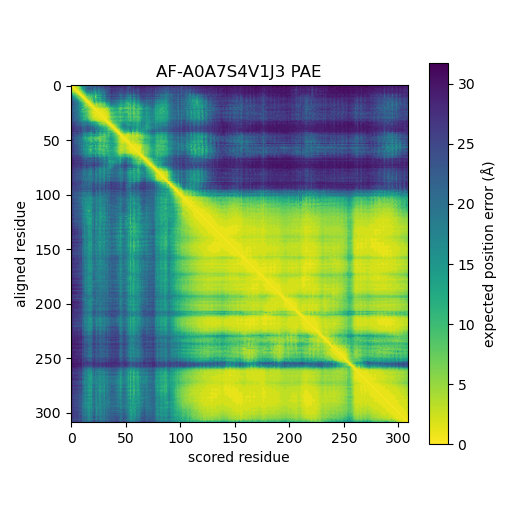-28.843 1.00 56.00 66 VAL A N 1
ATOM 479 C CA . VAL A 1 66 ? 9.538 -1.924 -29.512 1.00 56.00 66 VAL A CA 1
ATOM 480 C C . VAL A 1 66 ? 9.583 -2.113 -31.044 1.00 56.00 66 VAL A C 1
ATOM 482 O O . VAL A 1 66 ? 10.423 -1.533 -31.714 1.00 56.00 66 VAL A O 1
ATOM 485 N N . GLY A 1 67 ? 8.660 -2.893 -31.626 1.00 46.56 67 GLY A N 1
ATOM 486 C CA . GLY A 1 67 ? 8.473 -2.961 -33.086 1.00 46.56 67 GLY A CA 1
ATOM 487 C C . GLY A 1 67 ? 8.786 -4.303 -33.754 1.00 46.56 67 GLY A C 1
ATOM 488 O O . GLY A 1 67 ? 8.983 -4.335 -34.964 1.00 46.56 67 GLY A O 1
ATOM 489 N N . GLY A 1 68 ? 8.804 -5.413 -33.011 1.00 47.34 68 GLY A N 1
ATOM 490 C CA . GLY A 1 68 ? 8.949 -6.755 -33.587 1.00 47.34 68 GLY A CA 1
ATOM 491 C C . GLY A 1 68 ? 7.686 -7.591 -33.392 1.00 47.34 68 GLY A C 1
ATOM 492 O O . GLY A 1 68 ? 7.277 -7.818 -32.263 1.00 47.34 68 GLY A O 1
ATOM 493 N N . GLU A 1 69 ? 7.060 -8.100 -34.451 1.00 46.16 69 GLU A N 1
ATOM 494 C CA . GLU A 1 69 ? 6.036 -9.142 -34.294 1.00 46.16 69 GLU A CA 1
ATOM 495 C C . GLU A 1 69 ? 6.724 -10.488 -34.031 1.00 46.16 69 GLU A C 1
ATOM 497 O O . GLU A 1 69 ? 7.165 -11.160 -34.962 1.00 46.16 69 GLU A O 1
ATOM 502 N N . TYR A 1 70 ? 6.833 -10.901 -32.765 1.00 56.06 70 TYR A N 1
ATOM 503 C CA . TYR A 1 70 ? 7.271 -12.260 -32.450 1.00 56.06 70 TYR A CA 1
ATOM 504 C C . TYR A 1 70 ? 6.076 -13.219 -32.479 1.00 56.06 70 TYR A C 1
ATOM 506 O O . TYR A 1 70 ? 5.108 -13.060 -31.733 1.00 56.06 70 TYR A O 1
ATOM 514 N N . ARG A 1 71 ? 6.153 -14.240 -33.338 1.00 45.59 71 ARG A N 1
ATOM 515 C CA . ARG A 1 71 ? 5.300 -15.430 -33.271 1.00 45.59 71 ARG A CA 1
ATOM 516 C C . ARG A 1 71 ? 6.145 -16.589 -32.786 1.00 45.59 71 ARG A C 1
ATOM 518 O O . ARG A 1 71 ? 7.132 -16.940 -33.429 1.00 45.59 71 ARG A O 1
ATOM 525 N N . ASP A 1 72 ? 5.690 -17.185 -31.692 1.00 42.31 72 ASP A N 1
ATOM 526 C CA . ASP A 1 72 ? 6.227 -18.390 -31.072 1.00 42.31 72 ASP A CA 1
ATOM 527 C C . ASP A 1 72 ? 6.216 -19.540 -32.095 1.00 42.31 72 ASP A C 1
ATOM 529 O O . ASP A 1 72 ? 5.245 -20.280 -32.261 1.00 42.31 72 ASP A O 1
ATOM 533 N N . THR A 1 73 ? 7.271 -19.620 -32.900 1.00 40.22 73 THR A N 1
ATOM 534 C CA . THR A 1 73 ? 7.465 -20.674 -33.891 1.00 40.22 73 THR A CA 1
ATOM 535 C C . THR A 1 73 ? 8.582 -21.555 -33.385 1.00 40.22 73 THR A C 1
ATOM 537 O O . THR A 1 73 ? 9.752 -21.360 -33.689 1.00 40.22 73 THR A O 1
ATOM 540 N N . VAL A 1 74 ? 8.156 -22.502 -32.547 1.00 41.41 74 VAL A N 1
ATOM 541 C CA . VAL A 1 74 ? 8.779 -23.782 -32.189 1.00 41.41 74 VAL A CA 1
ATOM 542 C C . VAL A 1 74 ? 10.047 -24.077 -33.006 1.00 41.41 74 VAL A C 1
ATOM 544 O O . VAL A 1 74 ? 10.011 -24.732 -34.047 1.00 41.41 74 VAL A O 1
ATOM 547 N N . GLY A 1 75 ? 11.182 -23.582 -32.520 1.00 40.50 75 GLY A N 1
ATOM 548 C CA . GLY A 1 75 ? 12.509 -23.813 -33.076 1.00 40.50 75 GLY A CA 1
ATOM 549 C C . GLY A 1 75 ? 13.500 -23.904 -31.924 1.00 40.50 75 GLY A C 1
ATOM 550 O O . GLY A 1 75 ? 13.704 -22.934 -31.202 1.00 40.50 75 GLY A O 1
ATOM 551 N N . ALA A 1 76 ? 14.080 -25.087 -31.730 1.00 44.22 76 ALA A N 1
ATOM 552 C CA . ALA A 1 76 ? 14.775 -25.556 -30.525 1.00 44.22 76 ALA A CA 1
ATOM 553 C C . ALA A 1 76 ? 16.101 -24.841 -30.147 1.00 44.22 76 ALA A C 1
ATOM 555 O O . ALA A 1 76 ? 16.960 -25.453 -29.518 1.00 44.22 76 ALA A O 1
ATOM 556 N N . GLY A 1 77 ? 16.307 -23.582 -30.539 1.00 42.47 77 GLY A N 1
ATOM 557 C CA . GLY A 1 77 ? 17.581 -22.876 -30.357 1.00 42.47 77 GLY A CA 1
ATOM 558 C C . GLY A 1 77 ? 17.555 -21.668 -29.421 1.00 42.47 77 GLY A C 1
ATOM 559 O O . GLY A 1 77 ? 18.613 -21.283 -28.933 1.00 42.47 77 GLY A O 1
ATOM 560 N N . PHE A 1 78 ? 16.393 -21.055 -29.168 1.00 41.44 78 PHE A N 1
ATOM 561 C CA . PHE A 1 78 ? 16.341 -19.795 -28.420 1.00 41.44 78 PHE A CA 1
ATOM 562 C C . PHE A 1 78 ? 15.013 -19.623 -27.670 1.00 41.44 78 PHE A C 1
ATOM 564 O O . PHE A 1 78 ? 14.123 -18.882 -28.082 1.00 41.44 78 PHE A O 1
ATOM 571 N N . ASP A 1 79 ? 14.882 -20.350 -26.564 1.00 52.41 79 ASP A N 1
ATOM 572 C CA . ASP A 1 79 ? 13.776 -20.201 -25.618 1.00 52.41 79 ASP A CA 1
ATOM 573 C C . ASP A 1 79 ? 14.088 -19.041 -24.645 1.00 52.41 79 ASP A C 1
ATOM 575 O O . ASP A 1 79 ? 15.240 -18.867 -24.234 1.00 52.41 79 ASP A O 1
ATOM 579 N N . LEU A 1 80 ? 13.089 -18.247 -24.240 1.00 49.78 80 LEU A N 1
ATOM 580 C CA . LEU A 1 80 ? 13.228 -17.235 -23.177 1.00 49.78 80 LEU A CA 1
ATOM 581 C C . LEU A 1 80 ? 13.826 -17.867 -21.908 1.00 49.78 80 LEU A C 1
ATOM 583 O O . LEU A 1 80 ? 14.598 -17.235 -21.181 1.00 49.78 80 LEU A O 1
ATOM 587 N N . THR A 1 81 ? 13.532 -19.149 -21.693 1.00 48.97 81 THR A N 1
ATOM 588 C CA . THR A 1 81 ? 14.122 -19.993 -20.656 1.00 48.97 81 THR A CA 1
ATOM 589 C C . THR A 1 81 ? 15.641 -20.094 -20.812 1.00 48.97 81 THR A C 1
ATOM 591 O O . THR A 1 81 ? 16.351 -19.957 -19.828 1.00 48.97 81 THR A O 1
ATOM 594 N N . SER A 1 82 ? 16.184 -20.227 -22.025 1.00 47.06 82 SER A N 1
ATOM 595 C CA . SER A 1 82 ? 17.632 -20.255 -22.298 1.00 47.06 82 SER A CA 1
ATOM 596 C C . SER A 1 82 ? 18.315 -18.900 -22.093 1.00 47.06 82 SER A C 1
ATOM 598 O O . SER A 1 82 ? 19.436 -18.858 -21.592 1.00 47.06 82 SER A O 1
ATOM 600 N N . VAL A 1 83 ? 17.642 -17.789 -22.414 1.00 51.50 83 VAL A N 1
ATOM 601 C CA . VAL A 1 83 ? 18.138 -16.422 -22.144 1.00 51.50 83 VAL A CA 1
ATOM 602 C C . VAL A 1 83 ? 18.161 -16.148 -20.649 1.00 51.50 83 VAL A C 1
ATOM 604 O O . VAL A 1 83 ? 19.136 -15.623 -20.122 1.00 51.50 83 VAL A O 1
ATOM 607 N N . THR A 1 84 ? 17.111 -16.573 -19.957 1.00 50.62 84 THR A N 1
ATOM 608 C CA . THR A 1 84 ? 16.965 -16.459 -18.509 1.00 50.62 84 THR A CA 1
ATOM 609 C C . THR A 1 84 ? 17.994 -17.354 -17.812 1.00 50.62 84 THR A C 1
ATOM 611 O O . THR A 1 84 ? 18.680 -16.896 -16.913 1.00 50.62 84 THR A O 1
ATOM 614 N N . VAL A 1 85 ? 18.238 -18.569 -18.309 1.00 51.22 85 VAL A N 1
ATOM 615 C CA . VAL A 1 85 ? 19.295 -19.490 -17.848 1.00 51.22 85 VAL A CA 1
ATOM 616 C C . VAL A 1 85 ? 20.710 -18.970 -18.153 1.00 51.22 85 VAL A C 1
ATOM 618 O O . VAL A 1 85 ? 21.614 -19.172 -17.343 1.00 51.22 85 VAL A O 1
ATOM 621 N N . GLY A 1 86 ? 20.921 -18.284 -19.280 1.00 45.56 86 GLY A N 1
ATOM 622 C CA . GLY A 1 86 ? 22.206 -17.685 -19.659 1.00 45.56 86 GLY A CA 1
ATOM 623 C C . GLY A 1 86 ? 22.550 -16.420 -18.865 1.00 45.56 86 GLY A C 1
ATOM 624 O O . GLY A 1 86 ? 23.687 -16.268 -18.432 1.00 45.56 86 GLY A O 1
ATOM 625 N N . LEU A 1 87 ? 21.564 -15.553 -18.607 1.00 46.53 87 LEU A N 1
ATOM 626 C CA . LEU A 1 87 ? 21.711 -14.326 -17.808 1.00 46.53 87 LEU A CA 1
ATOM 627 C C . LEU A 1 87 ? 21.688 -14.566 -16.291 1.00 46.53 87 LEU A C 1
ATOM 629 O O . LEU A 1 87 ? 22.286 -13.791 -15.549 1.00 46.53 87 LEU A O 1
ATOM 633 N N . LEU A 1 88 ? 21.017 -15.622 -15.817 1.00 47.31 88 LEU A N 1
ATOM 634 C CA . LEU A 1 88 ? 20.938 -15.974 -14.391 1.00 47.31 88 LEU A CA 1
ATOM 635 C C . LEU A 1 88 ? 22.035 -16.929 -13.914 1.00 47.31 88 LEU A C 1
ATOM 637 O O . LEU A 1 88 ? 22.049 -17.279 -12.737 1.00 47.31 88 LEU A O 1
ATOM 641 N N . GLY A 1 89 ? 22.933 -17.388 -14.785 1.00 42.50 89 GLY A N 1
ATOM 642 C CA . GLY A 1 89 ? 23.885 -18.427 -14.407 1.00 42.50 89 GLY A CA 1
ATOM 643 C C . GLY A 1 89 ? 23.190 -19.757 -14.078 1.00 42.50 89 GLY A C 1
ATOM 644 O O . GLY A 1 89 ? 23.119 -20.189 -12.935 1.00 42.50 89 GLY A O 1
ATOM 645 N N . SER A 1 90 ? 22.738 -20.478 -15.103 1.00 42.97 90 SER A N 1
ATOM 646 C CA . SER A 1 90 ? 22.498 -21.937 -15.094 1.00 42.97 90 SER A CA 1
ATOM 647 C C . SER A 1 90 ? 21.477 -22.520 -14.098 1.00 42.97 90 SER A C 1
ATOM 649 O O . SER A 1 90 ? 21.541 -23.704 -13.773 1.00 42.97 90 SER A O 1
ATOM 651 N N . GLY A 1 91 ? 20.517 -21.741 -13.610 1.00 38.66 91 GLY A N 1
ATOM 652 C CA . GLY A 1 91 ? 19.581 -22.208 -12.591 1.00 38.66 91 GLY A CA 1
ATOM 653 C C . GLY A 1 91 ? 18.266 -22.801 -13.114 1.00 38.66 91 GLY A C 1
ATOM 654 O O . GLY A 1 91 ? 17.239 -22.133 -13.133 1.00 38.66 91 GLY A O 1
ATOM 655 N N . MET A 1 92 ? 18.279 -24.091 -13.449 1.00 38.31 92 MET A N 1
ATOM 656 C CA . MET A 1 92 ? 17.102 -24.961 -13.321 1.00 38.31 92 MET A CA 1
ATOM 657 C C . MET A 1 92 ? 17.220 -25.679 -11.969 1.00 38.31 92 MET A C 1
ATOM 659 O O . MET A 1 92 ? 18.075 -26.543 -11.805 1.00 38.31 92 MET A O 1
ATOM 663 N N . VAL A 1 93 ? 16.421 -25.280 -10.971 1.00 42.47 93 VAL A N 1
ATOM 664 C CA . VAL A 1 93 ? 16.531 -25.779 -9.576 1.00 42.47 93 VAL A CA 1
ATOM 665 C C . VAL A 1 93 ? 15.700 -27.042 -9.322 1.00 42.47 93 VAL A C 1
ATOM 667 O O . VAL A 1 93 ? 15.832 -27.670 -8.277 1.00 42.47 93 VAL A O 1
ATOM 670 N N . GLN A 1 94 ? 14.896 -27.498 -10.280 1.00 35.50 94 GLN A N 1
ATOM 671 C CA . GLN A 1 94 ? 14.225 -28.789 -10.157 1.00 35.50 94 GLN A CA 1
ATOM 672 C C . GLN A 1 94 ? 14.853 -29.795 -11.122 1.00 35.50 94 GLN A C 1
ATOM 674 O O . GLN A 1 94 ? 14.808 -29.627 -12.337 1.00 35.50 94 GLN A O 1
ATOM 679 N N . CYS A 1 95 ? 15.450 -30.831 -10.519 1.00 38.81 95 CYS A N 1
ATOM 680 C CA . CYS A 1 95 ? 16.023 -32.035 -11.133 1.00 38.81 95 CYS A CA 1
ATOM 681 C C . CYS A 1 95 ? 17.482 -31.979 -11.624 1.00 38.81 95 CYS A C 1
ATOM 683 O O . CYS A 1 95 ? 17.837 -32.756 -12.509 1.00 38.81 95 CYS A O 1
ATOM 685 N N . ASP A 1 96 ? 18.354 -31.148 -11.044 1.00 41.47 96 ASP A N 1
ATOM 686 C CA . ASP A 1 96 ? 19.752 -31.089 -11.484 1.00 41.47 96 ASP A CA 1
ATOM 687 C C . ASP A 1 96 ? 20.765 -31.519 -10.411 1.00 41.47 96 ASP A C 1
ATOM 689 O O . ASP A 1 96 ? 21.013 -30.806 -9.439 1.00 41.47 96 ASP A O 1
ATOM 693 N N . ALA A 1 97 ? 21.442 -32.650 -10.650 1.00 51.19 97 ALA A N 1
ATOM 694 C CA . ALA A 1 97 ? 22.588 -33.153 -9.874 1.00 51.19 97 ALA A CA 1
ATOM 695 C C . ALA A 1 97 ? 23.810 -32.199 -9.869 1.00 51.19 97 ALA A C 1
ATOM 697 O O . ALA A 1 97 ? 24.899 -32.550 -9.410 1.00 51.19 97 ALA A O 1
ATOM 698 N N . ARG A 1 98 ? 23.668 -31.003 -10.452 1.00 45.34 98 ARG A N 1
ATOM 699 C CA . ARG A 1 98 ? 24.624 -29.895 -10.408 1.00 45.34 98 ARG A CA 1
ATOM 700 C C . ARG A 1 98 ? 24.443 -28.978 -9.197 1.00 45.34 98 ARG A C 1
ATOM 702 O O . ARG A 1 98 ? 25.410 -28.308 -8.855 1.00 45.34 98 ARG A O 1
ATOM 709 N N . VAL A 1 99 ? 23.291 -28.972 -8.515 1.00 47.31 99 VAL A N 1
ATOM 710 C CA . VAL A 1 99 ? 23.131 -28.219 -7.250 1.00 47.31 99 VAL A CA 1
ATOM 711 C C . VAL A 1 99 ? 24.068 -28.776 -6.176 1.00 47.31 99 VAL A C 1
ATOM 713 O O . VAL A 1 99 ? 24.749 -28.006 -5.507 1.00 47.31 99 VAL A O 1
ATOM 716 N N . ASP A 1 100 ? 24.235 -30.100 -6.134 1.00 53.81 100 ASP A N 1
ATOM 717 C CA . ASP A 1 100 ? 25.213 -30.785 -5.271 1.00 53.81 100 ASP A CA 1
ATOM 718 C C . ASP A 1 100 ? 26.677 -30.453 -5.620 1.00 53.81 100 ASP A C 1
ATOM 720 O O . ASP A 1 100 ? 27.595 -30.772 -4.866 1.00 53.81 100 ASP A O 1
ATOM 724 N N . LYS A 1 101 ? 26.911 -29.833 -6.785 1.00 61.25 101 LYS A N 1
ATOM 725 C CA . LYS A 1 101 ? 28.236 -29.434 -7.280 1.00 61.25 101 LYS A CA 1
ATOM 726 C C . LYS A 1 101 ? 28.503 -27.939 -7.134 1.00 61.25 101 LYS A C 1
ATOM 728 O O . LYS A 1 101 ? 29.615 -27.511 -7.440 1.00 61.25 101 LYS A O 1
ATOM 733 N N . LEU A 1 102 ? 27.514 -27.148 -6.713 1.00 50.72 102 LEU A N 1
ATOM 734 C CA . LEU A 1 102 ? 27.726 -25.736 -6.427 1.00 50.72 102 LEU A CA 1
ATOM 735 C C . LEU A 1 102 ? 28.418 -25.618 -5.073 1.00 50.72 102 LEU A C 1
ATOM 737 O O . LEU A 1 102 ? 27.894 -26.036 -4.043 1.00 50.72 102 LEU A O 1
ATOM 741 N N . ASP A 1 103 ? 29.604 -25.022 -5.075 1.00 75.44 103 ASP A N 1
ATOM 742 C CA . ASP A 1 103 ? 30.202 -24.544 -3.843 1.00 75.44 103 ASP A CA 1
ATOM 743 C C . ASP A 1 103 ? 29.392 -23.352 -3.299 1.00 75.44 103 ASP A C 1
ATOM 745 O O . ASP A 1 103 ? 28.540 -22.761 -3.976 1.00 75.44 103 ASP A O 1
ATOM 749 N N . TRP A 1 104 ? 29.667 -22.961 -2.054 1.00 68.50 104 TRP A N 1
ATOM 750 C CA . TRP A 1 104 ? 28.990 -21.816 -1.436 1.00 68.50 104 TRP A CA 1
ATOM 751 C C . TRP A 1 104 ? 29.127 -20.549 -2.301 1.00 68.50 104 TRP A C 1
ATOM 753 O O . TRP A 1 104 ? 28.199 -19.749 -2.404 1.00 68.50 104 TRP A O 1
ATOM 763 N N . SER A 1 105 ? 30.263 -20.360 -2.978 1.00 68.50 105 SER A N 1
ATOM 764 C CA . SER A 1 105 ? 30.471 -19.186 -3.826 1.00 68.50 105 SER A CA 1
ATOM 765 C C . SER A 1 105 ? 29.523 -19.159 -5.038 1.00 68.50 105 SER A C 1
ATOM 767 O O . SER A 1 105 ? 28.916 -18.115 -5.305 1.00 68.50 105 SER A O 1
ATOM 769 N N . GLY A 1 106 ? 29.317 -20.299 -5.707 1.00 65.50 106 GLY A N 1
ATOM 770 C CA . GLY A 1 106 ? 28.366 -20.465 -6.805 1.00 65.50 106 GLY A CA 1
ATOM 771 C C . GLY A 1 106 ? 26.914 -20.290 -6.361 1.00 65.50 106 GLY A C 1
ATOM 772 O O . GLY A 1 106 ? 26.163 -19.544 -6.991 1.00 65.50 106 GLY A O 1
ATOM 773 N N . LEU A 1 107 ? 26.535 -20.877 -5.221 1.00 64.12 107 LEU A N 1
ATOM 774 C CA . LEU A 1 107 ? 25.195 -20.702 -4.655 1.00 64.12 107 LEU A CA 1
ATOM 775 C C . LEU A 1 107 ? 24.909 -19.228 -4.330 1.00 64.12 107 LEU A C 1
ATOM 777 O O . LEU A 1 107 ? 23.875 -18.686 -4.722 1.00 64.12 107 LEU A O 1
ATOM 781 N N . ARG A 1 108 ? 25.850 -18.547 -3.663 1.00 64.31 108 ARG A N 1
ATOM 782 C CA . ARG A 1 108 ? 25.727 -17.124 -3.321 1.00 64.31 108 ARG A CA 1
ATOM 783 C C . ARG A 1 108 ? 25.582 -16.251 -4.566 1.00 64.31 108 ARG A C 1
ATOM 785 O O . ARG A 1 108 ? 24.767 -15.331 -4.562 1.00 64.31 108 ARG A O 1
ATOM 792 N N . ARG A 1 109 ? 26.360 -16.518 -5.619 1.00 70.06 109 ARG A N 1
ATOM 793 C CA . ARG A 1 109 ? 26.287 -15.773 -6.884 1.00 70.06 109 ARG A CA 1
ATOM 794 C C . ARG A 1 109 ? 24.915 -15.921 -7.538 1.00 70.06 109 ARG A C 1
ATOM 796 O O . ARG A 1 109 ? 24.325 -14.914 -7.917 1.00 70.06 109 ARG A O 1
ATOM 803 N N . ASN A 1 110 ? 24.388 -17.142 -7.585 1.00 66.50 110 ASN A N 1
ATOM 804 C CA . ASN A 1 110 ? 23.067 -17.407 -8.151 1.00 66.50 110 ASN A CA 1
ATOM 805 C C . ASN A 1 110 ? 21.968 -16.703 -7.346 1.00 66.50 110 ASN A C 1
ATOM 807 O O . ASN A 1 110 ? 21.123 -16.032 -7.928 1.00 66.50 110 ASN A O 1
ATOM 811 N N . LEU A 1 111 ? 22.018 -16.766 -6.010 1.00 63.66 111 LEU A N 1
ATOM 812 C CA . LEU A 1 111 ? 21.066 -16.059 -5.143 1.00 63.66 111 LEU A CA 1
ATOM 813 C C . LEU A 1 111 ? 21.069 -14.541 -5.381 1.00 63.66 111 LEU A C 1
ATOM 815 O O . LEU A 1 111 ? 20.004 -13.928 -5.437 1.00 63.66 111 LEU A O 1
ATOM 819 N N . LEU A 1 112 ? 22.246 -13.935 -5.563 1.00 68.50 112 LEU A N 1
ATOM 820 C CA . LEU A 1 112 ? 22.355 -12.513 -5.907 1.00 68.50 112 LEU A CA 1
ATOM 821 C C . LEU A 1 112 ? 21.770 -12.212 -7.294 1.00 68.50 112 LEU A C 1
ATOM 823 O O . LEU A 1 112 ? 21.053 -11.223 -7.444 1.00 68.50 112 LEU A O 1
ATOM 827 N N . GLY A 1 113 ? 22.023 -13.073 -8.285 1.00 69.38 113 GLY A N 1
ATOM 828 C CA . GLY A 1 113 ? 21.440 -12.961 -9.625 1.00 69.38 113 GLY A CA 1
ATOM 829 C C . GLY A 1 113 ? 19.910 -13.019 -9.606 1.00 69.38 113 GLY A C 1
ATOM 830 O O . GLY A 1 113 ? 19.249 -12.149 -10.171 1.00 69.38 113 GLY A O 1
ATOM 831 N N . TYR A 1 114 ? 19.339 -13.981 -8.877 1.00 68.00 114 TYR A N 1
ATOM 832 C CA . TYR A 1 114 ? 17.890 -14.111 -8.711 1.00 68.00 114 TYR A CA 1
ATOM 833 C C . TYR A 1 114 ? 17.263 -12.925 -7.998 1.00 68.00 114 TYR A C 1
ATOM 835 O O . TYR A 1 114 ? 16.250 -12.403 -8.462 1.00 68.00 114 TYR A O 1
ATOM 843 N N . ARG A 1 115 ? 17.868 -12.474 -6.892 1.00 70.00 115 ARG A N 1
ATOM 844 C CA . ARG A 1 115 ? 17.396 -11.290 -6.168 1.00 70.00 115 ARG A CA 1
ATOM 845 C C . ARG A 1 115 ? 17.308 -10.087 -7.104 1.00 70.00 115 ARG A C 1
ATOM 847 O O . ARG A 1 115 ? 16.306 -9.381 -7.111 1.00 70.00 115 ARG A O 1
ATOM 854 N N . ARG A 1 116 ? 18.327 -9.894 -7.934 1.00 72.44 116 ARG A N 1
ATOM 855 C CA . ARG A 1 116 ? 18.388 -8.779 -8.873 1.00 72.44 116 ARG A CA 1
ATOM 856 C C . ARG A 1 116 ? 17.352 -8.873 -9.992 1.00 72.44 116 ARG A C 1
ATOM 858 O O . ARG A 1 116 ? 16.707 -7.878 -10.313 1.00 72.44 116 ARG A O 1
ATOM 865 N N . LEU A 1 117 ? 17.172 -10.057 -10.575 1.00 72.88 117 LEU A N 1
ATOM 866 C CA . LEU A 1 117 ? 16.126 -10.298 -11.571 1.00 72.88 117 LEU A CA 1
ATOM 867 C C . LEU A 1 117 ? 14.738 -10.021 -10.980 1.00 72.88 117 LEU A C 1
ATOM 869 O O . LEU A 1 117 ? 13.904 -9.390 -11.627 1.00 72.88 117 LEU A O 1
ATOM 873 N N . LEU A 1 118 ? 14.509 -10.444 -9.737 1.00 74.00 118 LEU A N 1
ATOM 874 C CA . LEU A 1 118 ? 13.266 -10.186 -9.023 1.00 74.00 118 LEU A CA 1
ATOM 875 C C . LEU A 1 118 ? 13.034 -8.680 -8.825 1.00 74.00 118 LEU A C 1
ATOM 877 O O . LEU A 1 118 ? 11.941 -8.198 -9.107 1.00 74.00 118 LEU A O 1
ATOM 881 N N . GLU A 1 119 ? 14.056 -7.929 -8.409 1.00 77.25 119 GLU A N 1
ATOM 882 C CA . GLU A 1 119 ? 13.993 -6.465 -8.271 1.00 77.25 119 GLU A CA 1
ATOM 883 C C . GLU A 1 119 ? 13.667 -5.778 -9.614 1.00 77.25 119 GLU A C 1
ATOM 885 O O . GLU A 1 119 ? 12.783 -4.921 -9.679 1.00 77.25 119 GLU A O 1
ATOM 890 N N . GLN A 1 120 ? 14.303 -6.196 -10.715 1.00 79.75 120 GLN A N 1
ATOM 891 C CA . GLN A 1 120 ? 14.029 -5.658 -12.056 1.00 79.75 120 GLN A CA 1
ATOM 892 C C . GLN A 1 120 ? 12.619 -5.994 -12.553 1.00 79.75 120 GLN A C 1
ATOM 894 O O . GLN A 1 120 ? 11.939 -5.143 -13.131 1.00 79.75 120 GLN A O 1
ATOM 899 N N . LEU A 1 121 ? 12.160 -7.223 -12.316 1.00 78.50 121 LEU A N 1
ATOM 900 C CA . LEU A 1 121 ? 10.812 -7.646 -12.676 1.00 78.50 121 LEU A CA 1
ATOM 901 C C . LEU A 1 121 ? 9.760 -6.855 -11.889 1.00 78.50 121 LEU A C 1
ATOM 903 O O . LEU A 1 121 ? 8.778 -6.404 -12.480 1.00 78.50 121 LEU A O 1
ATOM 907 N N . ARG A 1 122 ? 9.986 -6.628 -10.588 1.00 81.44 122 ARG A N 1
ATOM 908 C CA . ARG A 1 122 ? 9.123 -5.788 -9.741 1.00 81.44 122 ARG A CA 1
ATOM 909 C C . ARG A 1 122 ? 9.043 -4.361 -10.270 1.00 81.44 122 ARG A C 1
ATOM 911 O O . ARG A 1 122 ? 7.939 -3.838 -10.424 1.00 81.44 122 ARG A O 1
ATOM 918 N N . ALA A 1 123 ? 10.182 -3.760 -10.617 1.00 82.94 123 ALA A N 1
ATOM 919 C CA . ALA A 1 123 ? 10.224 -2.419 -11.195 1.00 82.94 123 ALA A CA 1
ATOM 920 C C . ALA A 1 123 ? 9.417 -2.337 -12.503 1.00 82.94 123 ALA A C 1
ATOM 922 O O . ALA A 1 123 ? 8.596 -1.435 -12.665 1.00 82.94 123 ALA A O 1
ATOM 923 N N . LEU A 1 124 ? 9.570 -3.320 -13.399 1.00 82.81 124 LEU A N 1
ATOM 924 C CA . LEU A 1 124 ? 8.808 -3.380 -14.649 1.00 82.81 124 LEU A CA 1
ATOM 925 C C . LEU A 1 124 ? 7.300 -3.567 -14.403 1.00 82.81 124 LEU A C 1
ATOM 927 O O . LEU A 1 124 ? 6.477 -2.927 -15.060 1.00 82.81 124 LEU A O 1
ATOM 931 N N . GLN A 1 125 ? 6.910 -4.430 -13.464 1.00 84.94 125 GLN A N 1
ATOM 932 C CA . GLN A 1 125 ? 5.504 -4.622 -13.094 1.00 84.94 125 GLN A CA 1
ATOM 933 C C . GLN A 1 125 ? 4.899 -3.356 -12.478 1.00 84.94 125 GLN A C 1
ATOM 935 O O . GLN A 1 125 ? 3.742 -3.028 -12.745 1.00 84.94 125 GLN A O 1
ATOM 940 N N . GLN A 1 126 ? 5.659 -2.630 -11.659 1.00 89.75 126 GLN A N 1
ATOM 941 C CA . GLN A 1 126 ? 5.242 -1.350 -11.092 1.00 89.75 126 GLN A CA 1
ATOM 942 C C . GLN A 1 126 ? 5.090 -0.281 -12.173 1.00 89.75 126 GLN A C 1
ATOM 944 O O . GLN A 1 126 ? 4.070 0.402 -12.218 1.00 89.75 126 GLN A O 1
ATOM 949 N N . GLU A 1 127 ? 6.046 -0.178 -13.093 1.00 90.69 127 GLU A N 1
ATOM 950 C CA . GLU A 1 127 ? 5.958 0.742 -14.225 1.00 90.69 127 GLU A CA 1
ATOM 951 C C . GLU A 1 127 ? 4.725 0.455 -15.089 1.00 90.69 127 GLU A C 1
ATOM 953 O O . GLU A 1 127 ? 3.980 1.374 -15.427 1.00 90.69 127 GLU A O 1
ATOM 958 N N . ARG A 1 128 ? 4.459 -0.820 -15.400 1.00 90.19 128 ARG A N 1
ATOM 959 C CA . ARG A 1 128 ? 3.262 -1.231 -16.149 1.00 90.19 128 ARG A CA 1
ATOM 960 C C . ARG A 1 128 ? 1.972 -0.873 -15.413 1.00 90.19 128 ARG A C 1
ATOM 962 O O . ARG A 1 128 ? 1.048 -0.373 -16.048 1.00 90.19 128 ARG A O 1
ATOM 969 N N . ALA A 1 129 ? 1.917 -1.088 -14.098 1.00 92.06 129 ALA A N 1
ATOM 970 C CA . ALA A 1 129 ? 0.746 -0.753 -13.288 1.00 92.06 129 ALA A CA 1
ATOM 971 C C . ALA A 1 129 ? 0.471 0.761 -13.253 1.00 92.06 129 ALA A C 1
ATOM 973 O O . ALA A 1 129 ? -0.685 1.175 -13.323 1.00 92.06 129 ALA A O 1
ATOM 974 N N . LEU A 1 130 ? 1.528 1.577 -13.204 1.00 96.88 130 LEU A N 1
ATOM 975 C CA . LEU A 1 130 ? 1.444 3.038 -13.109 1.00 96.88 130 LEU A CA 1
ATOM 976 C C . LEU A 1 130 ? 1.390 3.756 -14.465 1.00 96.88 130 LEU A C 1
ATOM 978 O O . LEU A 1 130 ? 1.159 4.964 -14.492 1.00 96.88 130 LEU A O 1
ATOM 982 N N . ARG A 1 131 ? 1.589 3.048 -15.586 1.00 96.88 131 ARG A N 1
ATOM 983 C CA . ARG A 1 131 ? 1.642 3.642 -16.934 1.00 96.88 131 ARG A CA 1
ATOM 984 C C . ARG A 1 131 ? 0.408 4.486 -17.238 1.00 96.88 131 ARG A C 1
ATOM 986 O O . ARG A 1 131 ? 0.540 5.658 -17.556 1.00 96.88 131 ARG A O 1
ATOM 993 N N . HIS A 1 132 ? -0.780 3.918 -17.034 1.00 97.25 132 HIS A N 1
ATOM 994 C CA . HIS A 1 132 ? -2.031 4.632 -17.282 1.00 97.25 132 HIS A CA 1
ATOM 995 C C . HIS A 1 132 ? -2.151 5.917 -16.447 1.00 97.25 132 HIS A C 1
ATOM 997 O O . HIS A 1 132 ? -2.550 6.951 -16.972 1.00 97.25 132 HIS A O 1
ATOM 1003 N N . ALA A 1 133 ? -1.770 5.875 -15.167 1.00 97.88 133 ALA A N 1
ATOM 1004 C CA . ALA A 1 133 ? -1.825 7.046 -14.295 1.00 97.88 133 ALA A CA 1
ATOM 1005 C C . ALA A 1 133 ? -0.862 8.151 -14.754 1.00 97.88 133 ALA A C 1
ATOM 1007 O O . ALA A 1 133 ? -1.241 9.319 -14.781 1.00 97.88 133 ALA A O 1
ATOM 1008 N N . ARG A 1 134 ? 0.347 7.781 -15.197 1.00 98.06 134 ARG A N 1
ATOM 1009 C CA . ARG A 1 134 ? 1.331 8.720 -15.758 1.00 98.06 134 ARG A CA 1
ATOM 1010 C C . ARG A 1 134 ? 0.860 9.342 -17.073 1.00 98.06 134 ARG A C 1
ATOM 1012 O O . ARG A 1 134 ? 1.064 10.535 -17.281 1.00 98.06 134 ARG A O 1
ATOM 1019 N N . ASP A 1 135 ? 0.202 8.563 -17.931 1.00 98.12 135 ASP A N 1
ATOM 1020 C CA . ASP A 1 135 ? -0.368 9.067 -19.185 1.00 98.12 135 ASP A CA 1
ATOM 1021 C C . ASP A 1 135 ? -1.468 10.108 -18.909 1.00 98.12 135 ASP A C 1
ATOM 1023 O O . ASP A 1 135 ? -1.511 11.159 -19.553 1.00 98.12 135 ASP A O 1
ATOM 1027 N N . VAL A 1 136 ? -2.329 9.854 -17.913 1.00 98.25 136 VAL A N 1
ATOM 1028 C CA . VAL A 1 136 ? -3.349 10.815 -17.459 1.00 98.25 136 VAL A CA 1
ATOM 1029 C C . VAL A 1 136 ? -2.698 12.046 -16.820 1.00 98.25 136 VAL A C 1
ATOM 1031 O O . VAL A 1 136 ? -3.098 13.160 -17.142 1.00 98.25 136 VAL A O 1
ATOM 1034 N N . GLU A 1 137 ? -1.663 11.886 -15.985 1.00 98.25 137 GLU A N 1
ATOM 1035 C CA . GLU A 1 137 ? -0.934 13.012 -15.368 1.00 98.25 137 GLU A CA 1
ATOM 1036 C C . GLU A 1 137 ? -0.337 13.932 -16.434 1.00 98.25 137 GLU A C 1
ATOM 1038 O O . GLU A 1 137 ? -0.469 15.152 -16.342 1.00 98.25 137 GLU A O 1
ATOM 1043 N N . SER A 1 138 ? 0.266 13.352 -17.476 1.00 98.19 138 SER A N 1
ATOM 1044 C CA . SER A 1 138 ? 0.861 14.112 -18.575 1.00 98.19 138 SER A CA 1
ATOM 1045 C C . SER A 1 138 ? -0.170 14.851 -19.430 1.00 98.19 138 SER A C 1
ATOM 1047 O O . SER A 1 138 ? 0.173 15.880 -20.012 1.00 98.19 138 SER A O 1
ATOM 1049 N N . ARG A 1 139 ? -1.391 14.319 -19.571 1.00 98.31 139 ARG A N 1
ATOM 1050 C CA . ARG A 1 139 ? -2.427 14.881 -20.452 1.00 98.31 139 ARG A CA 1
ATOM 1051 C C . ARG A 1 139 ? -3.346 15.866 -19.731 1.00 98.31 139 ARG A C 1
ATOM 1053 O O . ARG A 1 139 ? -3.613 16.943 -20.255 1.00 98.31 139 ARG A O 1
ATOM 1060 N N . ASP A 1 140 ? -3.813 15.485 -18.546 1.00 98.19 140 ASP A N 1
ATOM 1061 C CA . ASP A 1 140 ? -4.922 16.129 -17.834 1.00 98.19 140 ASP A CA 1
ATOM 1062 C C . ASP A 1 140 ? -4.474 16.767 -16.500 1.00 98.19 140 ASP A C 1
ATOM 1064 O O . ASP A 1 140 ? -5.244 17.473 -15.847 1.00 98.19 140 ASP A O 1
ATOM 1068 N N . GLY A 1 141 ? -3.216 16.552 -16.098 1.00 97.81 141 GLY A N 1
ATOM 1069 C CA . GLY A 1 141 ? -2.631 17.073 -14.866 1.00 97.81 141 GLY A CA 1
ATOM 1070 C C . GLY A 1 141 ? -2.764 16.132 -13.665 1.00 97.81 141 GLY A C 1
ATOM 1071 O O . GLY A 1 141 ? -3.489 15.137 -13.673 1.00 97.81 141 GLY A O 1
ATOM 1072 N N . LEU A 1 142 ? -2.040 16.458 -12.590 1.00 97.69 142 LEU A N 1
ATOM 1073 C CA . LEU A 1 142 ? -1.863 15.558 -11.447 1.00 97.69 142 LEU A CA 1
ATOM 1074 C C . LEU A 1 142 ? -3.163 15.249 -10.689 1.00 97.69 142 LEU A C 1
ATOM 1076 O O . LEU A 1 142 ? -3.408 14.093 -10.360 1.00 97.69 142 LEU A O 1
ATOM 1080 N N . LEU A 1 143 ? -4.019 16.247 -10.442 1.00 96.69 143 LEU A N 1
ATOM 1081 C CA . LEU A 1 143 ? -5.290 16.019 -9.739 1.00 96.69 143 LEU A CA 1
ATOM 1082 C C . LEU A 1 143 ? -6.191 15.033 -10.502 1.00 96.69 143 LEU A C 1
ATOM 1084 O O . LEU A 1 143 ? -6.774 14.142 -9.892 1.00 96.69 143 LEU A O 1
ATOM 1088 N N . ALA A 1 144 ? -6.257 15.155 -11.832 1.00 96.88 144 ALA A N 1
ATOM 1089 C CA . ALA A 1 144 ? -7.026 14.250 -12.686 1.00 96.88 144 ALA A CA 1
ATOM 1090 C C . ALA A 1 144 ? -6.439 12.826 -12.725 1.00 96.88 144 ALA A C 1
ATOM 1092 O O . ALA A 1 144 ? -7.168 11.866 -12.965 1.00 96.88 144 ALA A O 1
ATOM 1093 N N . ALA A 1 145 ? -5.138 12.680 -12.457 1.00 98.00 145 ALA A N 1
ATOM 1094 C CA . ALA A 1 145 ? -4.444 11.397 -12.423 1.00 98.00 145 ALA A CA 1
ATOM 1095 C C . ALA A 1 145 ? -4.542 10.659 -11.080 1.00 98.00 145 ALA A C 1
ATOM 1097 O O . ALA A 1 145 ? -4.372 9.439 -11.057 1.00 98.00 145 ALA A O 1
ATOM 1098 N N . MET A 1 146 ? -4.830 11.348 -9.968 1.00 97.75 146 MET A N 1
ATOM 1099 C CA . MET A 1 146 ? -4.929 10.721 -8.637 1.00 97.75 146 MET A CA 1
ATOM 1100 C C . MET A 1 146 ? -5.884 9.513 -8.583 1.00 97.75 146 MET A C 1
ATOM 1102 O O . MET A 1 146 ? -5.473 8.484 -8.040 1.00 97.75 146 MET A O 1
ATOM 1106 N N . PRO A 1 147 ? -7.081 9.544 -9.212 1.00 97.44 147 PRO A N 1
ATOM 1107 C CA . PRO A 1 147 ? -7.935 8.361 -9.308 1.00 97.44 147 PRO A CA 1
ATOM 1108 C C . PRO A 1 147 ? -7.258 7.164 -9.984 1.00 97.44 147 PRO A C 1
ATOM 1110 O O . PRO A 1 147 ? -7.454 6.030 -9.559 1.00 97.44 147 PRO A O 1
ATOM 1113 N N . ALA A 1 148 ? -6.435 7.390 -11.013 1.00 97.75 148 ALA A N 1
ATOM 1114 C CA . ALA A 1 148 ? -5.719 6.322 -11.708 1.00 97.75 148 ALA A CA 1
ATOM 1115 C C . ALA A 1 148 ? -4.555 5.761 -10.871 1.00 97.75 148 ALA A C 1
ATOM 1117 O O . ALA A 1 148 ? -4.300 4.557 -10.917 1.00 97.75 148 ALA A O 1
ATOM 1118 N N . TYR A 1 149 ? -3.880 6.603 -10.078 1.00 98.06 149 TYR A N 1
ATOM 1119 C CA . TYR A 1 149 ? -2.881 6.156 -9.101 1.00 98.06 149 TYR A CA 1
ATOM 1120 C C . TYR A 1 149 ? -3.509 5.284 -8.011 1.00 98.06 149 TYR A C 1
ATOM 1122 O O . TYR A 1 149 ? -3.006 4.196 -7.735 1.00 98.06 149 TYR A O 1
ATOM 1130 N N . TYR A 1 150 ? -4.634 5.722 -7.443 1.00 97.12 150 TYR A N 1
ATOM 1131 C CA . TYR A 1 150 ? -5.384 4.925 -6.475 1.00 97.12 150 TYR A CA 1
ATOM 1132 C C . TYR A 1 150 ? -5.911 3.630 -7.087 1.00 97.12 150 TYR A C 1
ATOM 1134 O O . TYR A 1 150 ? -5.736 2.577 -6.497 1.00 97.12 150 TYR A O 1
ATOM 1142 N N . ALA A 1 151 ? -6.458 3.662 -8.305 1.00 96.50 151 ALA A N 1
ATOM 1143 C CA . ALA A 1 151 ? -6.918 2.451 -8.982 1.00 96.50 151 ALA A CA 1
ATOM 1144 C C . ALA A 1 151 ? -5.785 1.436 -9.221 1.00 96.50 151 ALA A C 1
ATOM 1146 O O . ALA A 1 151 ? -6.029 0.232 -9.203 1.00 96.50 151 ALA A O 1
ATOM 1147 N N . ALA A 1 152 ? -4.548 1.891 -9.451 1.00 96.81 152 ALA A N 1
ATOM 1148 C CA . ALA A 1 152 ? -3.395 0.998 -9.547 1.00 96.81 152 ALA A CA 1
ATOM 1149 C C . ALA A 1 152 ? -3.065 0.335 -8.199 1.00 96.81 152 ALA A C 1
ATOM 1151 O O . ALA A 1 152 ? -2.757 -0.853 -8.188 1.00 96.81 152 ALA A O 1
ATOM 1152 N N . LEU A 1 153 ? -3.167 1.080 -7.093 1.00 97.06 153 LEU A N 1
ATOM 1153 C CA . LEU A 1 153 ? -3.001 0.564 -5.733 1.00 97.06 153 LEU A CA 1
ATOM 1154 C C . LEU A 1 153 ? -4.142 -0.384 -5.332 1.00 97.06 153 LEU A C 1
ATOM 1156 O O . LEU A 1 153 ? -3.880 -1.484 -4.867 1.00 97.06 153 LEU A O 1
ATOM 1160 N N . ALA A 1 154 ? -5.392 -0.009 -5.598 1.00 95.94 154 ALA A N 1
ATOM 1161 C CA . ALA A 1 154 ? -6.578 -0.779 -5.233 1.00 95.94 154 ALA A CA 1
ATOM 1162 C C . ALA A 1 154 ? -6.676 -2.137 -5.946 1.00 95.94 154 ALA A C 1
ATOM 1164 O O . ALA A 1 154 ? -7.299 -3.060 -5.437 1.00 95.94 154 ALA A O 1
ATOM 1165 N N . ARG A 1 155 ? -6.020 -2.307 -7.103 1.00 96.31 155 ARG A N 1
ATOM 1166 C CA . ARG A 1 155 ? -5.868 -3.630 -7.742 1.00 96.31 155 ARG A CA 1
ATOM 1167 C C . ARG A 1 155 ? -5.038 -4.608 -6.914 1.00 96.31 155 ARG A C 1
ATOM 1169 O O . ARG A 1 155 ? -5.118 -5.806 -7.157 1.00 96.31 155 ARG A O 1
ATOM 1176 N N . GLU A 1 156 ? -4.224 -4.101 -5.995 1.00 95.81 156 GLU A N 1
ATOM 1177 C CA . GLU A 1 156 ? -3.456 -4.904 -5.052 1.00 95.81 156 GLU A CA 1
ATOM 1178 C C . GLU A 1 156 ? -4.201 -5.115 -3.730 1.00 95.81 156 GLU A C 1
ATOM 1180 O O . GLU A 1 156 ? -3.606 -5.671 -2.819 1.00 95.81 156 GLU A O 1
ATOM 1185 N N . PHE A 1 157 ? -5.456 -4.698 -3.578 1.00 95.19 157 PHE A N 1
ATOM 1186 C CA . PHE A 1 157 ? -6.225 -4.946 -2.356 1.00 95.19 157 PHE A CA 1
ATOM 1187 C C . PHE A 1 157 ? -6.959 -6.284 -2.440 1.00 95.19 157 PHE A C 1
ATOM 1189 O O . PHE A 1 157 ? -7.621 -6.561 -3.440 1.00 95.19 157 PHE A O 1
ATOM 1196 N N . ASP A 1 158 ? -6.866 -7.095 -1.385 1.00 92.06 158 ASP A N 1
ATOM 1197 C CA . ASP A 1 158 ? -7.635 -8.329 -1.226 1.00 92.06 158 ASP A CA 1
ATOM 1198 C C . ASP A 1 158 ? -8.557 -8.244 -0.000 1.00 92.06 158 ASP A C 1
ATOM 1200 O O . ASP A 1 158 ? -8.252 -7.613 1.004 1.00 92.06 158 ASP A O 1
ATOM 1204 N N . GLY A 1 159 ? -9.713 -8.911 -0.052 1.00 89.81 159 GLY A N 1
ATOM 1205 C CA . GLY A 1 159 ? -10.583 -9.071 1.119 1.00 89.81 159 GLY A CA 1
ATOM 1206 C C . GLY A 1 159 ? -11.045 -7.753 1.762 1.00 89.81 159 GLY A C 1
ATOM 1207 O O . GLY A 1 159 ? -11.960 -7.097 1.260 1.00 89.81 159 GLY A O 1
ATOM 1208 N N . ASP A 1 160 ? -10.475 -7.427 2.924 1.00 89.38 160 ASP A N 1
ATOM 1209 C CA . ASP A 1 160 ? -10.848 -6.267 3.743 1.00 89.38 160 ASP A CA 1
ATOM 1210 C C . ASP A 1 160 ? -9.954 -5.033 3.487 1.00 89.38 160 ASP A C 1
ATOM 1212 O O . ASP A 1 160 ? -10.278 -3.946 3.970 1.00 89.38 160 ASP A O 1
ATOM 1216 N N . ASP A 1 161 ? -8.888 -5.167 2.688 1.00 93.88 161 ASP A N 1
ATOM 1217 C CA . ASP A 1 161 ? -7.839 -4.154 2.496 1.00 93.88 161 ASP A CA 1
ATOM 1218 C C . ASP A 1 161 ? -8.379 -2.797 2.029 1.00 93.88 161 ASP A C 1
ATOM 1220 O O . ASP A 1 161 ? -7.951 -1.762 2.525 1.00 93.88 161 ASP A O 1
ATOM 1224 N N . GLU A 1 162 ? -9.354 -2.771 1.115 1.00 92.38 162 GLU A N 1
ATOM 1225 C CA . GLU A 1 162 ? -9.938 -1.515 0.615 1.00 92.38 162 GLU A CA 1
ATOM 1226 C C . GLU A 1 162 ? -10.614 -0.712 1.738 1.00 92.38 162 GLU A C 1
ATOM 1228 O O . GLU A 1 162 ? -10.481 0.507 1.810 1.00 92.38 162 GLU A O 1
ATOM 1233 N N . HIS A 1 163 ? -11.296 -1.398 2.657 1.00 89.94 163 HIS A N 1
ATOM 1234 C CA . HIS A 1 163 ? -11.978 -0.760 3.785 1.00 89.94 163 HIS A CA 1
ATOM 1235 C C . HIS A 1 163 ? -10.974 -0.294 4.840 1.00 89.94 163 HIS A C 1
ATOM 1237 O O . HIS A 1 163 ? -11.122 0.788 5.406 1.00 89.94 163 HIS A O 1
ATOM 1243 N N . LEU A 1 164 ? -9.935 -1.098 5.075 1.00 92.81 164 LEU A N 1
ATOM 1244 C CA . LEU A 1 164 ? -8.811 -0.724 5.925 1.00 92.81 164 LEU A CA 1
ATOM 1245 C C . LEU A 1 164 ? -8.081 0.501 5.363 1.00 92.81 164 LEU A C 1
ATOM 1247 O O . LEU A 1 164 ? -7.727 1.396 6.125 1.00 92.81 164 LEU A O 1
ATOM 1251 N N . PHE A 1 165 ? -7.911 0.580 4.041 1.00 94.69 165 PHE A N 1
ATOM 1252 C CA . PHE A 1 165 ? -7.274 1.712 3.375 1.00 94.69 165 PHE A CA 1
ATOM 1253 C C . PHE A 1 165 ? -8.094 2.999 3.486 1.00 94.69 165 PHE A C 1
ATOM 1255 O O . PHE A 1 165 ? -7.518 4.067 3.678 1.00 94.69 165 PHE A O 1
ATOM 1262 N N . GLU A 1 166 ? -9.423 2.923 3.380 1.00 91.44 166 GLU A N 1
ATOM 1263 C CA . GLU A 1 166 ? -10.298 4.094 3.538 1.00 91.44 166 GLU A CA 1
ATOM 1264 C C . GLU A 1 166 ? -10.189 4.697 4.947 1.00 91.44 166 GLU A C 1
ATOM 1266 O O . GLU A 1 166 ? -10.050 5.915 5.060 1.00 91.44 166 GLU A O 1
ATOM 1271 N N . ILE A 1 167 ? -10.171 3.880 6.009 1.00 92.19 167 ILE A N 1
ATOM 1272 C CA . ILE A 1 167 ? -9.986 4.397 7.380 1.00 92.19 167 ILE A CA 1
ATOM 1273 C C . ILE A 1 167 ? -8.550 4.867 7.599 1.00 92.19 167 ILE A C 1
ATOM 1275 O O . ILE A 1 167 ? -8.328 5.933 8.164 1.00 92.19 167 ILE A O 1
ATOM 1279 N N . PHE A 1 168 ? -7.562 4.122 7.104 1.00 95.31 168 PHE A N 1
ATOM 1280 C CA . PHE A 1 168 ? -6.167 4.550 7.162 1.00 95.31 168 PHE A CA 1
ATOM 1281 C C . PHE A 1 168 ? -5.981 5.930 6.512 1.00 95.31 168 PHE A C 1
ATOM 1283 O O . PHE A 1 168 ? -5.331 6.807 7.072 1.00 95.31 168 PHE A O 1
ATOM 1290 N N . SER A 1 169 ? -6.614 6.153 5.359 1.00 94.31 169 SER A N 1
ATOM 1291 C CA . SER A 1 169 ? -6.616 7.443 4.663 1.00 94.31 169 SER A CA 1
ATOM 1292 C C . SER A 1 169 ? -7.414 8.513 5.412 1.00 94.31 169 SER A C 1
ATOM 1294 O O . SER A 1 169 ? -7.119 9.697 5.308 1.00 94.31 169 SER A O 1
ATOM 1296 N N . GLU A 1 170 ? -8.440 8.150 6.174 1.00 92.44 170 GLU A N 1
ATOM 1297 C CA . GLU A 1 170 ? -9.161 9.123 6.993 1.00 92.44 170 GLU A CA 1
ATOM 1298 C C . GLU A 1 170 ? -8.334 9.592 8.200 1.00 92.44 170 GLU A C 1
ATOM 1300 O O . GLU A 1 170 ? -8.380 10.777 8.544 1.00 92.44 170 GLU A O 1
ATOM 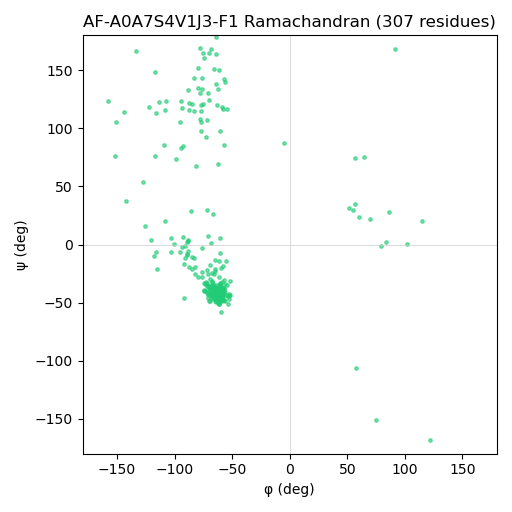1305 N N . ALA A 1 171 ? -7.537 8.694 8.783 1.00 94.75 171 ALA A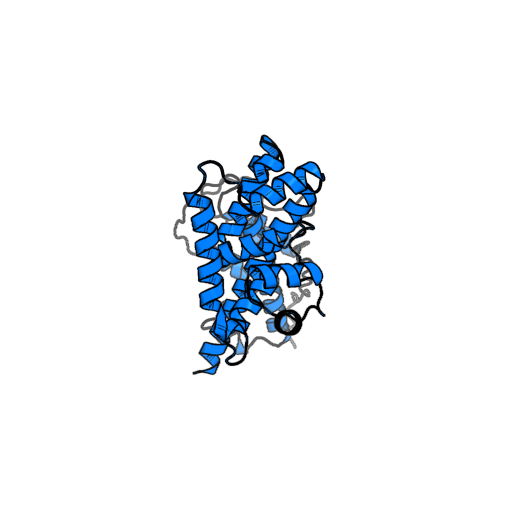 N 1
ATOM 1306 C CA . ALA A 1 171 ? -6.618 8.987 9.879 1.00 94.75 171 ALA A CA 1
ATOM 1307 C C . ALA A 1 171 ? -5.330 9.713 9.438 1.00 94.75 171 ALA A C 1
ATOM 1309 O O . ALA A 1 171 ? -4.772 10.472 10.224 1.00 94.75 171 ALA A O 1
ATOM 1310 N N . ASP A 1 172 ? -4.872 9.527 8.193 1.00 95.50 172 ASP A N 1
ATOM 1311 C CA . ASP A 1 172 ? -3.692 10.210 7.639 1.00 95.50 172 ASP A CA 1
ATOM 1312 C C . ASP A 1 172 ? -3.989 11.696 7.348 1.00 95.50 172 ASP A C 1
ATOM 1314 O O . ASP A 1 172 ? -4.451 12.092 6.273 1.00 95.50 172 ASP A O 1
ATOM 1318 N N . ILE A 1 173 ? -3.717 12.570 8.311 1.00 91.00 173 ILE A N 1
ATOM 1319 C CA . ILE A 1 173 ? -3.910 14.019 8.185 1.00 91.00 173 ILE A CA 1
ATOM 1320 C C . ILE A 1 173 ? -2.815 14.614 7.286 1.00 91.00 173 ILE A C 1
ATOM 1322 O O . ILE A 1 173 ? -3.032 15.597 6.548 1.00 91.00 173 ILE A O 1
ATOM 1326 N N . THR A 1 174 ? -1.614 14.038 7.342 1.00 90.00 174 THR A N 1
ATOM 1327 C CA . THR A 1 174 ? -0.461 14.533 6.586 1.00 90.00 174 THR A CA 1
ATOM 1328 C C . THR A 1 174 ? -0.516 14.171 5.096 1.00 90.00 174 THR A C 1
ATOM 1330 O O . THR A 1 174 ? 0.041 14.908 4.272 1.00 90.00 174 THR A O 1
ATOM 1333 N N . GLY A 1 175 ? -1.246 13.118 4.729 1.00 91.12 175 GLY A N 1
ATOM 1334 C CA . GLY A 1 175 ? -1.366 12.606 3.364 1.00 91.12 175 GLY A CA 1
ATOM 1335 C C . GLY A 1 175 ? -0.077 11.952 2.859 1.00 91.12 175 GLY A C 1
ATOM 1336 O O . GLY A 1 175 ? 0.166 11.929 1.647 1.00 91.12 175 GLY A O 1
ATOM 1337 N N . ASN A 1 176 ? 0.797 11.512 3.767 1.00 93.88 176 ASN A N 1
ATOM 1338 C CA . ASN A 1 176 ? 2.089 10.912 3.442 1.00 93.88 176 ASN A CA 1
ATOM 1339 C C . ASN A 1 176 ? 2.023 9.371 3.363 1.00 93.88 176 ASN A C 1
ATOM 1341 O O . ASN A 1 176 ? 3.044 8.766 3.023 1.00 93.88 176 ASN A O 1
ATOM 1345 N N . MET A 1 177 ? 0.859 8.761 3.634 1.00 95.56 177 MET A N 1
ATOM 1346 C CA . MET A 1 177 ? 0.608 7.318 3.760 1.00 95.56 177 MET A CA 1
ATOM 1347 C C . MET A 1 177 ? 1.485 6.616 4.814 1.00 95.56 177 MET A C 1
ATOM 1349 O O . MET A 1 177 ? 1.926 5.480 4.612 1.00 95.56 177 MET A O 1
ATOM 1353 N N . ALA A 1 178 ? 1.792 7.307 5.908 1.00 96.50 178 ALA A N 1
ATOM 1354 C CA . ALA A 1 178 ? 2.567 6.804 7.032 1.00 96.50 178 ALA A CA 1
ATOM 1355 C C . ALA A 1 178 ? 2.122 7.518 8.318 1.00 96.50 178 ALA A C 1
ATOM 1357 O O . ALA A 1 178 ? 2.473 8.676 8.531 1.00 96.50 178 ALA A O 1
ATOM 1358 N N . LEU A 1 179 ? 1.364 6.816 9.160 1.00 96.88 179 LEU A N 1
ATOM 1359 C CA . LEU A 1 179 ? 0.734 7.405 10.337 1.00 96.88 179 LEU A CA 1
ATOM 1360 C C . LEU A 1 179 ? 1.739 7.591 11.471 1.00 96.88 179 LEU A C 1
ATOM 1362 O O . LEU A 1 179 ? 2.445 6.651 11.852 1.00 96.88 179 LEU A O 1
ATOM 1366 N N . GLU A 1 180 ? 1.769 8.790 12.039 1.00 95.44 180 GLU A N 1
ATOM 1367 C CA . GLU A 1 180 ? 2.431 9.047 13.319 1.00 95.44 180 GLU A CA 1
ATOM 1368 C C . GLU A 1 180 ? 1.564 8.558 14.493 1.00 95.44 180 GLU A C 1
ATOM 1370 O O . GLU A 1 180 ? 0.408 8.178 14.315 1.00 95.44 180 GLU A O 1
ATOM 1375 N N . THR A 1 181 ? 2.117 8.522 15.708 1.00 93.44 181 THR A N 1
ATOM 1376 C CA . THR A 1 181 ? 1.451 7.941 16.890 1.00 93.44 181 THR A CA 1
ATOM 1377 C C . THR A 1 181 ? 0.052 8.517 17.120 1.00 93.44 181 THR A C 1
ATOM 1379 O O . THR A 1 181 ? -0.891 7.766 17.355 1.00 93.44 181 THR A O 1
ATOM 1382 N N . GLU A 1 182 ? -0.103 9.834 17.000 1.00 93.19 182 GLU A N 1
ATOM 1383 C CA . GLU A 1 182 ? -1.383 10.521 17.170 1.00 93.19 182 GLU A CA 1
ATOM 1384 C C . GLU A 1 182 ? -2.404 10.114 16.094 1.00 93.19 182 GLU A C 1
ATOM 1386 O O . GLU A 1 182 ? -3.589 9.946 16.386 1.00 93.19 182 GLU A O 1
ATOM 1391 N N . GLU A 1 183 ? -1.949 9.918 14.855 1.00 95.62 183 GLU A N 1
ATOM 1392 C CA . GLU A 1 183 ? -2.787 9.452 13.746 1.00 95.62 183 GLU A CA 1
ATOM 1393 C C . GLU A 1 183 ? -3.147 7.965 13.907 1.00 95.62 183 GLU A C 1
ATOM 1395 O O . GLU A 1 183 ? -4.254 7.557 13.560 1.00 95.62 183 GLU A O 1
ATOM 1400 N N . VAL A 1 184 ? -2.265 7.150 14.497 1.00 94.69 184 VAL A N 1
ATOM 1401 C CA . VAL A 1 184 ? -2.565 5.751 14.843 1.00 94.69 184 VAL A CA 1
ATOM 1402 C C . VAL A 1 184 ? -3.625 5.666 15.937 1.00 94.69 184 VAL A C 1
ATOM 1404 O O . VAL A 1 184 ? -4.530 4.838 15.844 1.00 94.69 184 VAL A O 1
ATOM 1407 N N . GLU A 1 185 ? -3.572 6.518 16.961 1.00 93.12 185 GLU A N 1
ATOM 1408 C CA . GLU A 1 185 ? -4.643 6.568 17.960 1.00 93.12 185 GLU A CA 1
ATOM 1409 C C . GLU A 1 185 ? -5.991 6.922 17.324 1.00 93.12 185 GLU A C 1
ATOM 1411 O O . GLU A 1 185 ? -7.007 6.309 17.649 1.00 93.12 185 GLU A O 1
ATOM 1416 N N . GLU A 1 186 ? -6.006 7.884 16.400 1.00 93.19 186 GLU A N 1
ATOM 1417 C CA . GLU A 1 186 ? -7.215 8.263 15.670 1.00 93.19 186 GLU A CA 1
ATOM 1418 C C . GLU A 1 186 ? -7.730 7.123 14.779 1.00 93.19 186 GLU A C 1
ATOM 1420 O O . GLU A 1 186 ? -8.918 6.801 14.824 1.00 93.19 186 GLU A O 1
ATOM 1425 N N . LEU A 1 187 ? -6.838 6.434 14.061 1.00 94.12 187 LEU A N 1
ATOM 1426 C CA . LEU A 1 187 ? -7.159 5.218 13.311 1.00 94.12 187 LEU A CA 1
ATOM 1427 C C . LEU A 1 187 ? -7.846 4.175 14.209 1.00 94.12 187 LEU A C 1
ATOM 1429 O O . LEU A 1 187 ? -8.877 3.608 13.840 1.00 94.12 187 LEU A O 1
ATOM 1433 N N . MET A 1 188 ? -7.307 3.935 15.407 1.00 92.94 188 MET A N 1
ATOM 1434 C CA . MET A 1 188 ? -7.871 2.959 16.343 1.00 92.94 188 MET A CA 1
ATOM 1435 C C . MET A 1 188 ? -9.220 3.408 16.913 1.00 92.94 188 MET A C 1
ATOM 1437 O O . MET A 1 188 ? -10.120 2.579 17.034 1.00 92.94 188 MET A O 1
ATOM 1441 N N . ARG A 1 189 ? -9.412 4.706 17.191 1.00 91.62 189 ARG A N 1
ATOM 1442 C CA . ARG A 1 189 ? -10.719 5.260 17.599 1.00 91.62 189 ARG A CA 1
ATOM 1443 C C . ARG A 1 189 ? -11.774 5.099 16.505 1.00 91.62 189 ARG A C 1
ATOM 1445 O O . ARG A 1 189 ? -12.943 4.865 16.811 1.00 91.62 189 ARG A O 1
ATOM 1452 N N . GLN A 1 190 ? -11.382 5.216 15.238 1.00 89.31 190 GLN A N 1
ATOM 1453 C CA . GLN A 1 190 ? -12.292 5.022 14.108 1.00 89.31 190 GLN A CA 1
ATOM 1454 C C . GLN A 1 190 ? -12.674 3.547 13.926 1.00 89.31 190 GLN A C 1
ATOM 1456 O O . GLN A 1 190 ? -13.841 3.249 13.663 1.00 89.31 190 GLN A O 1
ATOM 1461 N N . LEU A 1 191 ? -11.725 2.626 14.125 1.00 87.62 191 LEU A N 1
ATOM 1462 C CA . LEU A 1 191 ? -11.960 1.178 14.056 1.00 87.62 191 LEU A CA 1
ATOM 1463 C C . LEU A 1 191 ? -12.780 0.649 15.243 1.00 87.62 191 LEU A C 1
ATOM 1465 O O . LEU A 1 191 ? -13.735 -0.104 15.044 1.00 87.62 191 LEU A O 1
ATOM 1469 N N . ASP A 1 192 ? -12.438 1.055 16.466 1.00 89.00 192 ASP A N 1
ATOM 1470 C CA . ASP A 1 192 ? -13.094 0.660 17.715 1.00 89.00 192 ASP A CA 1
ATOM 1471 C C . ASP A 1 192 ? -13.709 1.890 18.395 1.00 89.00 192 ASP A C 1
ATOM 1473 O O . ASP A 1 192 ? -13.211 2.389 19.398 1.00 89.00 192 ASP A O 1
ATOM 1477 N N . LYS A 1 193 ? -14.845 2.375 17.877 1.00 85.81 193 LYS A N 1
ATOM 1478 C CA . LYS A 1 193 ? -15.550 3.570 18.399 1.00 85.81 193 LYS A CA 1
ATOM 1479 C C . LYS A 1 193 ? -15.919 3.507 19.890 1.00 85.81 193 LYS A C 1
ATOM 1481 O O . LYS A 1 193 ? -16.319 4.519 20.463 1.00 85.81 193 LYS A O 1
ATOM 1486 N N . GLY A 1 194 ? -15.854 2.325 20.504 1.00 85.19 194 GLY A N 1
ATOM 1487 C CA . GLY A 1 194 ? -16.097 2.103 21.929 1.00 85.19 194 GLY A CA 1
ATOM 1488 C C . GLY A 1 194 ? -14.830 1.893 22.761 1.00 85.19 194 GLY A C 1
ATOM 1489 O O . GLY A 1 194 ? -14.957 1.558 23.938 1.00 85.19 194 GLY A O 1
ATOM 1490 N N . SER A 1 195 ? -13.637 2.041 22.178 1.00 87.62 195 SER A N 1
ATOM 1491 C CA . SER A 1 195 ? -12.363 1.826 22.864 1.00 87.62 195 SER A CA 1
ATOM 1492 C C . SER A 1 195 ? -12.181 2.806 24.019 1.00 87.62 195 SER A C 1
ATOM 1494 O O . SER A 1 195 ? -12.374 4.014 23.861 1.00 87.62 195 SER A O 1
ATOM 1496 N N . SER A 1 196 ? -11.757 2.297 25.172 1.00 91.38 196 SER A N 1
ATOM 1497 C CA . SER A 1 196 ? -11.249 3.139 26.252 1.00 91.38 196 SER A CA 1
ATOM 1498 C C . SER A 1 196 ? -9.837 3.643 25.931 1.00 91.38 196 SER A C 1
ATOM 1500 O O . SER A 1 196 ? -9.143 3.087 25.084 1.00 91.38 196 SER A O 1
ATOM 1502 N N . GLU A 1 197 ? -9.362 4.653 26.661 1.00 91.31 197 GLU A N 1
ATOM 1503 C CA . GLU A 1 197 ? -7.979 5.138 26.523 1.00 91.31 197 GLU A CA 1
ATOM 1504 C C . GLU A 1 197 ? -6.941 4.033 26.799 1.00 91.31 197 GLU A C 1
ATOM 1506 O O . GLU A 1 197 ? -5.884 3.976 26.176 1.00 91.31 197 GLU A O 1
ATOM 1511 N N . GLN A 1 198 ? -7.269 3.101 27.699 1.00 90.00 198 GLN A N 1
ATOM 1512 C CA . GLN A 1 198 ? -6.426 1.944 27.984 1.00 90.00 198 GLN A CA 1
ATOM 1513 C C . GLN A 1 198 ? -6.373 0.965 26.799 1.00 90.00 198 GLN A C 1
ATOM 1515 O O . GLN A 1 198 ? -5.319 0.386 26.537 1.00 90.00 198 GLN A O 1
ATOM 1520 N N . ASP A 1 199 ? -7.481 0.797 26.070 1.00 89.38 199 ASP A N 1
ATOM 1521 C CA . ASP A 1 199 ? -7.517 -0.030 24.859 1.00 89.38 199 ASP A CA 1
ATOM 1522 C C . ASP A 1 199 ? -6.683 0.605 23.740 1.00 89.38 199 ASP A C 1
ATOM 1524 O O . ASP A 1 199 ? -5.927 -0.097 23.075 1.00 89.38 199 ASP A O 1
ATOM 1528 N N . LEU A 1 200 ? -6.747 1.932 23.577 1.00 90.12 200 LEU A N 1
ATOM 1529 C CA . LEU A 1 200 ? -5.932 2.666 22.600 1.00 90.12 200 LEU A CA 1
ATOM 1530 C C . LEU A 1 200 ? -4.435 2.509 22.871 1.00 90.12 200 LEU A C 1
ATOM 1532 O O . LEU A 1 200 ? -3.685 2.132 21.972 1.00 90.12 200 LEU A O 1
ATOM 1536 N N . GLN A 1 201 ? -4.007 2.703 24.121 1.00 89.88 201 GLN A N 1
ATOM 1537 C CA . GLN A 1 201 ? -2.612 2.479 24.518 1.00 89.88 201 GLN A CA 1
ATOM 1538 C C . GLN A 1 201 ? -2.167 1.041 24.248 1.00 89.88 201 GLN A C 1
ATOM 1540 O O . GLN A 1 201 ? -1.030 0.799 23.838 1.00 89.88 201 GLN A O 1
ATOM 1545 N N . ARG A 1 202 ? -3.071 0.077 24.448 1.00 89.69 202 ARG A N 1
ATOM 1546 C CA . ARG A 1 202 ? -2.806 -1.324 24.146 1.00 89.69 202 ARG A CA 1
ATOM 1547 C C . ARG A 1 202 ? -2.662 -1.567 22.642 1.00 89.69 202 ARG A C 1
ATOM 1549 O O . ARG A 1 202 ? -1.700 -2.226 22.262 1.00 89.69 202 ARG A O 1
ATOM 1556 N N . TYR A 1 203 ? -3.532 -1.013 21.796 1.00 90.19 203 TYR A N 1
ATOM 1557 C CA . TYR A 1 203 ? -3.387 -1.114 20.339 1.00 90.19 203 TYR A CA 1
ATOM 1558 C C . TYR A 1 203 ? -2.064 -0.514 19.858 1.00 90.19 203 TYR A C 1
ATOM 1560 O O . TYR A 1 203 ? -1.316 -1.181 19.149 1.00 90.19 203 TYR A O 1
ATOM 1568 N N . VAL A 1 204 ? -1.727 0.702 20.299 1.00 90.06 204 VAL A N 1
ATOM 1569 C CA . VAL A 1 204 ? -0.462 1.368 19.940 1.00 90.06 204 VAL A CA 1
ATOM 1570 C C . VAL A 1 204 ? 0.745 0.531 20.382 1.00 90.06 204 VAL A C 1
ATOM 1572 O O . VAL A 1 204 ? 1.715 0.388 19.635 1.00 90.06 204 VAL A O 1
ATOM 1575 N N . SER A 1 205 ? 0.674 -0.083 21.567 1.00 88.75 205 SER A N 1
ATOM 1576 C CA . SER A 1 205 ? 1.709 -1.002 22.044 1.00 88.75 205 SER A CA 1
ATOM 1577 C C . SER A 1 205 ? 1.796 -2.294 21.222 1.00 88.75 205 SER A C 1
ATOM 1579 O O . SER A 1 205 ? 2.900 -2.809 21.063 1.00 88.75 205 SER A O 1
ATOM 1581 N N . GLU A 1 206 ? 0.676 -2.839 20.739 1.00 89.06 206 GLU A N 1
ATOM 1582 C CA . GLU A 1 206 ? 0.638 -4.049 19.900 1.00 89.06 206 GLU A CA 1
ATOM 1583 C C . GLU A 1 206 ? 1.167 -3.780 18.479 1.00 89.06 206 GLU A C 1
ATOM 1585 O O . GLU A 1 206 ? 1.800 -4.655 17.894 1.00 89.06 206 GLU A O 1
ATOM 1590 N N . ILE A 1 207 ? 0.953 -2.575 17.941 1.00 89.19 207 ILE A N 1
ATOM 1591 C CA . ILE A 1 207 ? 1.444 -2.150 16.618 1.00 89.19 207 ILE A CA 1
ATOM 1592 C C . ILE A 1 207 ? 2.969 -1.935 16.609 1.00 89.19 207 ILE A C 1
ATOM 1594 O O . ILE A 1 207 ? 3.602 -2.095 15.570 1.00 89.19 207 ILE A O 1
ATOM 1598 N N . ASN A 1 208 ? 3.570 -1.629 17.766 1.00 85.56 208 ASN A N 1
ATOM 1599 C CA . ASN A 1 208 ? 5.006 -1.377 17.935 1.00 85.56 208 ASN A CA 1
ATOM 1600 C C . ASN A 1 208 ? 5.552 -0.243 17.036 1.00 85.56 208 ASN A C 1
ATOM 1602 O O . ASN A 1 208 ? 6.322 -0.459 16.104 1.00 85.56 208 ASN A O 1
ATOM 1606 N N . MET A 1 209 ? 5.236 1.002 17.395 1.00 87.88 209 MET A N 1
ATOM 1607 C CA . MET A 1 209 ? 5.679 2.220 16.688 1.00 87.88 209 MET A CA 1
ATOM 1608 C C . MET A 1 209 ? 7.181 2.563 16.837 1.00 87.88 209 MET A C 1
ATOM 1610 O O . MET A 1 209 ? 7.618 3.637 16.426 1.00 87.88 209 MET A O 1
ATOM 1614 N N . ASN A 1 210 ? 8.001 1.693 17.444 1.00 85.19 210 ASN A N 1
ATOM 1615 C CA . ASN A 1 210 ? 9.427 1.975 17.678 1.00 85.19 210 ASN A CA 1
ATOM 1616 C C . ASN A 1 210 ? 10.271 1.950 16.393 1.00 85.19 210 ASN A C 1
ATOM 1618 O O . ASN A 1 210 ? 11.340 2.559 16.352 1.00 85.19 210 ASN A O 1
ATOM 1622 N N . ASP A 1 211 ? 9.789 1.267 15.354 1.00 85.50 211 ASP A N 1
ATOM 1623 C CA . ASP A 1 211 ? 10.488 1.114 14.073 1.00 85.50 211 ASP A CA 1
ATOM 1624 C C . ASP A 1 211 ? 10.186 2.256 13.082 1.00 85.50 211 ASP A C 1
ATOM 1626 O O . ASP A 1 211 ? 10.690 2.263 11.956 1.00 85.50 211 ASP A O 1
ATOM 1630 N N . GLY A 1 212 ? 9.398 3.251 13.505 1.00 91.00 212 GLY A N 1
ATOM 1631 C CA . GLY A 1 212 ? 9.004 4.407 12.704 1.00 91.00 212 GLY A CA 1
ATOM 1632 C C . GLY A 1 212 ? 7.484 4.541 12.551 1.00 91.00 212 GLY A C 1
ATOM 1633 O O . GLY A 1 212 ? 6.729 3.881 13.266 1.00 91.00 212 GLY A O 1
ATOM 1634 N N . PRO A 1 213 ? 7.022 5.419 11.642 1.00 95.25 213 PRO A N 1
ATOM 1635 C CA . PRO A 1 213 ? 5.597 5.618 11.397 1.00 95.25 213 PRO A CA 1
ATOM 1636 C C . PRO A 1 213 ? 4.950 4.364 10.793 1.00 95.25 213 PRO A C 1
ATOM 1638 O O . PRO A 1 213 ? 5.586 3.601 10.059 1.00 95.25 213 PRO A O 1
ATOM 1641 N N . LEU A 1 214 ? 3.660 4.176 11.066 1.00 96.69 214 LEU A N 1
ATOM 1642 C CA . LEU A 1 214 ? 2.894 3.029 10.596 1.00 96.69 214 LEU A CA 1
ATOM 1643 C C . LEU A 1 214 ? 2.534 3.214 9.122 1.00 96.69 214 LEU A C 1
ATOM 1645 O O . LEU A 1 214 ? 1.647 3.996 8.780 1.00 96.69 214 LEU A O 1
ATOM 1649 N N . THR A 1 215 ? 3.202 2.485 8.233 1.00 97.31 215 THR A N 1
ATOM 1650 C CA . THR A 1 215 ? 2.802 2.421 6.821 1.00 97.31 215 THR A CA 1
ATOM 1651 C C . THR A 1 215 ? 1.563 1.547 6.654 1.00 97.31 215 THR A C 1
ATOM 1653 O O . THR A 1 215 ? 1.266 0.688 7.488 1.00 97.31 215 THR A O 1
ATOM 1656 N N . PHE A 1 216 ? 0.854 1.714 5.537 1.00 97.50 216 PHE A N 1
ATOM 1657 C CA . PHE A 1 216 ? -0.320 0.888 5.259 1.00 97.50 216 PHE A CA 1
ATOM 1658 C C . PHE A 1 216 ? 0.024 -0.609 5.161 1.00 97.50 216 PHE A C 1
ATOM 1660 O O . PHE A 1 216 ? -0.712 -1.441 5.676 1.00 97.50 216 PHE A O 1
ATOM 1667 N N . ALA A 1 217 ? 1.170 -0.970 4.572 1.00 96.88 217 ALA A N 1
ATOM 1668 C CA . ALA A 1 217 ? 1.590 -2.371 4.494 1.00 96.88 217 ALA A CA 1
ATOM 1669 C C . ALA A 1 217 ? 1.898 -2.974 5.876 1.00 96.88 217 ALA A C 1
ATOM 1671 O O . ALA A 1 217 ? 1.511 -4.109 6.144 1.00 96.88 217 ALA A O 1
ATOM 1672 N N . SER A 1 218 ? 2.540 -2.211 6.769 1.00 95.50 218 SER A N 1
ATOM 1673 C CA . SER A 1 218 ? 2.764 -2.640 8.155 1.00 95.50 218 SER A CA 1
ATOM 1674 C C . SER A 1 218 ? 1.452 -2.750 8.936 1.00 95.50 218 SER A C 1
ATOM 1676 O O . SER A 1 218 ? 1.301 -3.646 9.761 1.00 95.50 218 SER A O 1
ATOM 1678 N N . PHE A 1 219 ? 0.478 -1.881 8.648 1.00 95.88 219 PHE A N 1
ATOM 1679 C CA . PHE A 1 219 ? -0.863 -1.978 9.216 1.00 95.88 219 PHE A CA 1
ATOM 1680 C C . PHE A 1 219 ? -1.596 -3.250 8.765 1.00 95.88 219 PHE A C 1
ATOM 1682 O O . PHE A 1 219 ? -2.180 -3.925 9.610 1.00 95.88 219 PHE A O 1
ATOM 1689 N N . LEU A 1 220 ? -1.519 -3.624 7.481 1.00 95.31 220 LEU A N 1
ATOM 1690 C CA . LEU A 1 220 ? -2.067 -4.894 6.981 1.00 95.31 220 LEU A CA 1
ATOM 1691 C C . LEU A 1 220 ? -1.405 -6.103 7.652 1.00 95.31 220 LEU A C 1
ATOM 1693 O O . LEU A 1 220 ? -2.087 -7.021 8.103 1.00 95.31 220 LEU A O 1
ATOM 1697 N N . ASP A 1 221 ? -0.076 -6.084 7.769 1.00 93.69 221 ASP A N 1
ATOM 1698 C CA . ASP A 1 221 ? 0.667 -7.161 8.421 1.00 93.69 221 ASP A CA 1
ATOM 1699 C C . ASP A 1 221 ? 0.286 -7.324 9.896 1.00 93.69 221 ASP A C 1
ATOM 1701 O O . ASP A 1 221 ? 0.030 -8.439 10.362 1.00 93.69 221 ASP A O 1
ATOM 1705 N N . TRP A 1 222 ? 0.194 -6.210 10.625 1.00 92.44 222 TRP A N 1
ATOM 1706 C CA . TRP A 1 222 ? -0.299 -6.209 11.996 1.00 92.44 222 TRP A CA 1
ATOM 1707 C C . TRP A 1 222 ? -1.738 -6.723 12.072 1.00 92.44 222 TRP A C 1
ATOM 1709 O O . TRP A 1 222 ? -2.032 -7.567 12.916 1.00 92.44 222 TRP A O 1
ATOM 1719 N N . TRP A 1 223 ? -2.623 -6.262 11.186 1.00 91.50 223 TRP A N 1
ATOM 1720 C CA . TRP A 1 223 ? -4.032 -6.647 11.169 1.00 91.50 223 TRP A CA 1
ATOM 1721 C C . TRP A 1 223 ? -4.210 -8.162 11.031 1.00 91.50 223 TRP A C 1
ATOM 1723 O O . TRP A 1 223 ? -4.942 -8.783 11.808 1.00 91.50 223 TRP A O 1
ATOM 1733 N N . ASP A 1 224 ? -3.494 -8.781 10.096 1.00 90.00 224 ASP A N 1
ATOM 1734 C CA . ASP A 1 224 ? -3.536 -10.228 9.888 1.00 90.00 224 ASP A CA 1
ATOM 1735 C C . ASP A 1 224 ? -3.001 -11.011 11.085 1.00 90.00 224 ASP A C 1
ATOM 1737 O O . ASP A 1 224 ? -3.618 -11.986 11.530 1.00 90.00 224 ASP A O 1
ATOM 1741 N N . GLN A 1 225 ? -1.870 -10.575 11.641 1.00 88.56 225 GLN A N 1
ATOM 1742 C CA . GLN A 1 225 ? -1.276 -11.224 12.804 1.00 88.56 225 GLN A CA 1
ATOM 1743 C C . GLN A 1 225 ? -2.182 -11.097 14.027 1.00 88.56 225 GLN A C 1
ATOM 1745 O O . GLN A 1 225 ? -2.474 -12.101 14.681 1.00 88.56 225 GLN A O 1
ATOM 1750 N N . ALA A 1 226 ? -2.692 -9.899 14.302 1.00 87.81 226 ALA A N 1
ATOM 1751 C CA . ALA A 1 226 ? -3.538 -9.610 15.451 1.00 87.81 226 ALA A CA 1
ATOM 1752 C C . ALA A 1 226 ? -4.827 -10.448 15.436 1.00 87.81 226 ALA A C 1
ATOM 1754 O O . ALA A 1 226 ? -5.266 -10.923 16.481 1.00 87.81 226 ALA A O 1
ATOM 1755 N N . ARG A 1 227 ? -5.388 -10.750 14.257 1.00 85.19 227 ARG A N 1
ATOM 1756 C CA . ARG A 1 227 ? -6.544 -11.658 14.122 1.00 85.19 227 ARG A CA 1
ATOM 1757 C C . ARG A 1 227 ? -6.252 -13.108 14.506 1.00 85.19 227 ARG A C 1
ATOM 1759 O O . ARG A 1 227 ? -7.179 -13.839 14.848 1.00 85.19 227 ARG A O 1
ATOM 1766 N N . SER A 1 228 ? -4.996 -13.537 14.418 1.00 81.88 228 SER A N 1
ATOM 1767 C CA . SER A 1 228 ? -4.584 -14.916 14.706 1.00 81.88 228 SER A CA 1
ATOM 1768 C C . SER A 1 228 ? -4.162 -15.146 16.164 1.00 81.88 228 SER A C 1
ATOM 1770 O O . SER A 1 228 ? -4.123 -16.287 16.624 1.00 81.88 228 SER A O 1
ATOM 1772 N N . VAL A 1 229 ? -3.876 -14.078 16.916 1.00 84.75 229 VAL A N 1
ATOM 1773 C CA . VAL A 1 229 ? -3.410 -14.159 18.307 1.00 84.75 229 VAL A CA 1
ATOM 1774 C C . VAL A 1 229 ? -4.603 -14.216 19.258 1.00 84.75 229 VAL A C 1
ATOM 1776 O O . VAL A 1 229 ? -5.335 -13.244 19.407 1.00 84.75 229 VAL A O 1
ATOM 1779 N N . SER A 1 230 ? -4.760 -15.328 19.983 1.00 74.69 230 SER A N 1
ATOM 1780 C CA . SER A 1 230 ? -5.926 -15.629 20.838 1.00 74.69 230 SER A CA 1
ATOM 1781 C C . SER A 1 230 ? -6.197 -14.650 21.992 1.00 74.69 230 SER A C 1
ATOM 1783 O O . SER A 1 230 ? -7.221 -14.779 22.650 1.00 74.69 230 SER A O 1
ATOM 1785 N N . ASN A 1 231 ? -5.295 -13.698 22.244 1.00 79.00 231 ASN A N 1
ATOM 1786 C CA . ASN A 1 231 ? -5.438 -12.667 23.273 1.00 79.00 231 ASN A CA 1
ATOM 1787 C C . ASN A 1 231 ? -5.399 -11.240 22.706 1.00 79.00 231 ASN A C 1
ATOM 1789 O O . ASN A 1 231 ? -5.371 -10.303 23.499 1.00 79.00 231 ASN A O 1
ATOM 1793 N N . SER A 1 232 ? -5.325 -11.038 21.385 1.00 81.12 232 SER A N 1
ATOM 1794 C CA . SER A 1 232 ? -5.363 -9.681 20.826 1.00 81.12 232 SER A CA 1
ATOM 1795 C C . SER A 1 232 ? -6.792 -9.144 20.842 1.00 81.12 232 SER A C 1
ATOM 1797 O O . SER A 1 232 ? -7.747 -9.869 20.557 1.00 81.12 232 SER A O 1
ATOM 1799 N N . LEU A 1 233 ? -6.933 -7.844 21.109 1.00 79.19 233 LEU A N 1
ATOM 1800 C CA . LEU A 1 233 ? -8.217 -7.145 21.011 1.00 79.19 233 LEU A CA 1
ATOM 1801 C C . LEU A 1 233 ? -8.835 -7.274 19.605 1.00 79.19 233 LEU A C 1
ATOM 1803 O O . LEU A 1 233 ? -10.057 -7.340 19.461 1.00 79.19 233 LEU A O 1
ATOM 1807 N N . VAL A 1 234 ? -7.998 -7.378 18.566 1.00 82.06 234 VAL A N 1
ATOM 1808 C CA . VAL A 1 234 ? -8.446 -7.569 17.180 1.00 82.06 234 VAL A CA 1
ATOM 1809 C C . VAL A 1 234 ? -8.994 -8.980 16.955 1.00 82.06 234 VAL A C 1
ATOM 1811 O O . VAL A 1 234 ? -9.962 -9.139 16.218 1.00 82.06 234 VAL A O 1
ATOM 1814 N N . ALA A 1 235 ? -8.455 -10.013 17.604 1.00 79.81 235 ALA A N 1
ATOM 1815 C CA . ALA A 1 235 ? -9.029 -11.358 17.518 1.00 79.81 235 ALA A CA 1
ATOM 1816 C C . ALA A 1 235 ? -10.420 -11.428 18.173 1.00 79.81 235 ALA A C 1
ATOM 1818 O O . ALA A 1 235 ? -11.315 -12.100 17.661 1.00 79.81 235 ALA A O 1
ATOM 1819 N N . GLU A 1 236 ? -10.625 -10.693 19.271 1.00 78.69 236 GLU A N 1
ATOM 1820 C CA . GLU A 1 236 ? -11.905 -10.649 19.988 1.00 78.69 236 GLU A CA 1
ATOM 1821 C C . GLU A 1 236 ? -12.980 -9.841 19.241 1.00 78.69 236 GLU A C 1
ATOM 1823 O O . GLU A 1 236 ? -14.147 -10.238 19.209 1.00 78.69 236 GLU A O 1
ATOM 1828 N N . LYS A 1 237 ? -12.600 -8.707 18.635 1.00 80.69 237 LYS A N 1
ATOM 1829 C CA . LYS A 1 237 ? -13.545 -7.715 18.087 1.00 80.69 237 LYS A CA 1
ATOM 1830 C C . LYS A 1 237 ? -13.452 -7.494 16.570 1.00 80.69 237 LYS A C 1
ATOM 1832 O O . LYS A 1 237 ? -14.336 -6.861 15.993 1.00 80.69 237 LYS A O 1
ATOM 1837 N N . GLY A 1 238 ? -12.435 -8.026 15.895 1.00 73.56 238 GLY A N 1
ATOM 1838 C CA . GLY A 1 238 ? -12.045 -7.641 14.530 1.00 73.56 238 GLY A CA 1
ATOM 1839 C C . GLY A 1 238 ? -13.119 -7.839 13.462 1.00 73.56 238 GLY A C 1
ATOM 1840 O O . GLY A 1 238 ? -13.288 -6.987 12.592 1.00 73.56 238 GLY A O 1
ATOM 1841 N N . ALA A 1 239 ? -13.918 -8.908 13.553 1.00 74.38 239 ALA A N 1
ATOM 1842 C CA . ALA A 1 239 ? -15.052 -9.103 12.643 1.00 74.38 239 ALA A CA 1
ATOM 1843 C C . ALA A 1 239 ? -16.127 -8.009 12.810 1.00 74.38 239 ALA A C 1
ATOM 1845 O O . ALA A 1 239 ? -16.740 -7.584 11.830 1.00 74.38 239 ALA A O 1
ATOM 1846 N N . GLY A 1 240 ? -16.329 -7.534 14.044 1.00 78.81 240 GLY A N 1
ATOM 1847 C CA . GLY A 1 240 ? -17.226 -6.426 14.363 1.00 78.81 240 GLY A CA 1
ATOM 1848 C C . GLY A 1 240 ? -16.710 -5.090 13.836 1.00 78.81 240 GLY A C 1
ATOM 1849 O O . GLY A 1 240 ? -17.505 -4.314 13.308 1.00 78.81 240 GLY A O 1
ATOM 1850 N N . PHE A 1 241 ? -15.394 -4.859 13.892 1.00 82.75 241 PHE A N 1
ATOM 1851 C CA . PHE A 1 241 ? -14.769 -3.659 13.330 1.00 82.75 241 PHE A CA 1
ATOM 1852 C C . PHE A 1 241 ? -15.035 -3.559 11.834 1.00 82.75 241 PHE A C 1
ATOM 1854 O O . PHE A 1 241 ? -15.701 -2.619 11.410 1.00 82.75 241 PHE A O 1
ATOM 1861 N N . ILE A 1 242 ? -14.646 -4.571 11.049 1.00 77.69 242 ILE A N 1
ATOM 1862 C CA . ILE A 1 242 ? -14.849 -4.578 9.588 1.00 77.69 242 ILE A CA 1
ATOM 1863 C C . ILE A 1 242 ? -16.325 -4.459 9.214 1.00 77.69 242 ILE A C 1
ATOM 1865 O O . ILE A 1 242 ? -16.668 -3.750 8.268 1.00 77.69 242 ILE A O 1
ATOM 1869 N N . ALA A 1 243 ? -17.218 -5.124 9.952 1.00 80.00 243 ALA A N 1
ATOM 1870 C CA . ALA A 1 243 ? -18.653 -4.975 9.739 1.00 80.00 243 ALA A CA 1
ATOM 1871 C C . ALA A 1 243 ? -19.119 -3.528 9.979 1.00 80.00 243 ALA A C 1
ATOM 1873 O O . ALA A 1 243 ? -19.928 -3.021 9.203 1.00 80.00 243 ALA A O 1
ATOM 1874 N N . GLY A 1 244 ? -18.578 -2.857 11.001 1.00 80.44 244 GLY A N 1
ATOM 1875 C CA . GLY A 1 244 ? -18.795 -1.437 11.273 1.00 80.44 244 GLY A CA 1
ATOM 1876 C C . GLY A 1 244 ? -18.308 -0.543 10.134 1.00 80.44 244 GLY A C 1
ATOM 1877 O O . GLY A 1 244 ? -19.101 0.237 9.607 1.00 80.44 244 GLY A O 1
ATOM 1878 N N . VAL A 1 245 ? -17.061 -0.732 9.684 1.00 77.56 245 VAL A N 1
ATOM 1879 C CA . VAL A 1 245 ? -16.475 0.017 8.555 1.00 77.56 245 VAL A CA 1
ATOM 1880 C C . VAL A 1 245 ? -17.325 -0.132 7.296 1.00 77.56 245 VAL A C 1
ATOM 1882 O O . VAL A 1 245 ? -17.689 0.846 6.647 1.00 77.56 245 VAL A O 1
ATOM 1885 N N . ARG A 1 246 ? -17.700 -1.373 6.963 1.00 79.56 246 ARG A N 1
ATOM 1886 C CA . ARG A 1 246 ? -18.540 -1.684 5.800 1.00 79.56 246 ARG A CA 1
ATOM 1887 C C . ARG A 1 246 ? -19.920 -1.054 5.909 1.00 79.56 246 ARG A C 1
ATOM 1889 O O . ARG A 1 246 ? -20.425 -0.522 4.924 1.00 79.56 246 ARG A O 1
ATOM 1896 N N . ALA A 1 247 ? -20.544 -1.126 7.083 1.00 80.12 247 ALA A N 1
ATOM 1897 C CA . ALA A 1 247 ? -21.860 -0.545 7.314 1.00 80.12 247 ALA A CA 1
ATOM 1898 C C . ALA A 1 247 ? -21.834 0.982 7.177 1.00 80.12 247 ALA A C 1
ATOM 1900 O O . ALA A 1 247 ? -22.771 1.557 6.625 1.00 80.12 247 ALA A O 1
ATOM 1901 N N . GLU A 1 248 ? -20.765 1.632 7.630 1.00 74.38 248 GLU A N 1
ATOM 1902 C CA . GLU A 1 248 ? -20.575 3.075 7.499 1.00 74.38 248 GLU A CA 1
ATOM 1903 C C . GLU A 1 248 ? -20.338 3.479 6.044 1.00 74.38 248 GLU A C 1
ATOM 1905 O O . GLU A 1 248 ? -21.097 4.292 5.516 1.00 74.38 248 GLU A O 1
ATOM 1910 N N . ALA A 1 249 ? -19.427 2.798 5.344 1.00 71.75 249 ALA A N 1
ATOM 1911 C CA . ALA A 1 249 ? -19.197 3.007 3.916 1.00 71.75 249 ALA A CA 1
ATOM 1912 C C . ALA A 1 249 ? -20.475 2.790 3.075 1.00 71.75 249 ALA A C 1
ATOM 1914 O O . ALA A 1 249 ? -20.749 3.529 2.127 1.00 71.75 249 ALA A O 1
ATOM 1915 N N . LEU A 1 250 ? -21.304 1.797 3.420 1.00 72.62 250 LEU A N 1
ATOM 1916 C CA . LEU A 1 250 ? -22.601 1.564 2.773 1.00 72.62 250 LEU A CA 1
ATOM 1917 C C . LEU A 1 250 ? -23.627 2.652 3.109 1.00 72.62 250 LEU A C 1
ATOM 1919 O O . LEU A 1 250 ? -24.361 3.092 2.224 1.00 72.62 250 LEU A O 1
ATOM 1923 N N . ARG A 1 251 ? -23.690 3.099 4.368 1.00 67.44 251 ARG A N 1
ATOM 1924 C CA . ARG A 1 251 ? -24.596 4.171 4.801 1.00 67.44 251 ARG A CA 1
ATOM 1925 C C . ARG A 1 251 ? -24.283 5.479 4.081 1.00 67.44 251 ARG A C 1
ATOM 1927 O O . ARG A 1 251 ? -25.212 6.167 3.656 1.00 67.44 251 ARG A O 1
ATOM 1934 N N . GLU A 1 252 ? -23.005 5.791 3.906 1.00 64.12 252 GLU A N 1
ATOM 1935 C CA . GLU A 1 252 ? -22.563 6.950 3.134 1.00 64.12 252 GLU A CA 1
ATOM 1936 C C . GLU A 1 252 ? -22.956 6.828 1.655 1.00 64.12 252 GLU A C 1
ATOM 1938 O O . GLU A 1 252 ? -23.507 7.772 1.090 1.00 64.12 252 GLU A O 1
ATOM 1943 N N . LYS A 1 253 ? -22.804 5.642 1.046 1.00 65.19 253 LYS A N 1
ATOM 1944 C CA . LYS A 1 253 ? -23.202 5.393 -0.354 1.00 65.19 253 LYS A CA 1
ATOM 1945 C C . LYS A 1 253 ? -24.715 5.477 -0.601 1.00 65.19 253 LYS A C 1
ATOM 1947 O O . LYS A 1 253 ? -25.130 5.920 -1.668 1.00 65.19 253 LYS A O 1
ATOM 1952 N N . VAL A 1 254 ? -25.552 5.049 0.346 1.00 60.34 254 VAL A N 1
ATOM 1953 C CA . VAL A 1 254 ? -27.022 5.013 0.173 1.00 60.34 254 VAL A CA 1
ATOM 1954 C C . VAL A 1 254 ? -27.679 6.375 0.444 1.00 60.34 254 VAL A C 1
ATOM 1956 O O . VAL A 1 254 ? -28.749 6.659 -0.091 1.00 60.34 254 VAL A O 1
ATOM 1959 N N . GLY A 1 255 ? -27.054 7.234 1.254 1.00 54.97 255 GLY A N 1
ATOM 1960 C CA . GLY A 1 255 ? -27.652 8.495 1.700 1.00 54.97 255 GLY A CA 1
ATOM 1961 C C . GLY A 1 255 ? -27.554 9.674 0.727 1.00 54.97 255 GLY A C 1
ATOM 1962 O O . GLY A 1 255 ? -28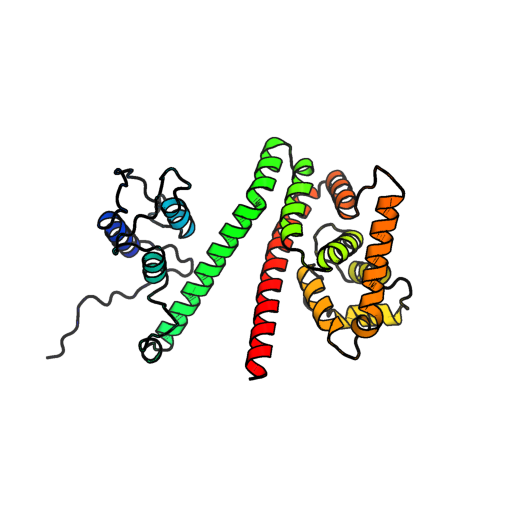.318 10.621 0.880 1.00 54.97 255 GLY A O 1
ATOM 1963 N N . ASN A 1 256 ? -26.641 9.659 -0.251 1.00 44.53 256 ASN A N 1
ATOM 1964 C CA . ASN A 1 256 ? -26.316 10.850 -1.047 1.00 44.53 256 ASN A CA 1
ATOM 1965 C C . ASN A 1 256 ? -25.684 10.465 -2.397 1.00 44.53 256 ASN A C 1
ATOM 1967 O O . ASN A 1 256 ? -24.631 9.839 -2.452 1.00 44.53 256 ASN A O 1
ATOM 1971 N N . LEU A 1 257 ? -26.290 10.918 -3.497 1.00 49.84 257 LEU A N 1
ATOM 1972 C CA . LEU A 1 257 ? -25.865 10.657 -4.885 1.00 49.84 257 LEU A CA 1
ATOM 1973 C C . LEU A 1 257 ? -24.531 11.329 -5.299 1.00 49.84 257 LEU A C 1
ATOM 1975 O O . LEU A 1 257 ? -24.119 11.191 -6.447 1.00 49.84 257 LEU A O 1
ATOM 1979 N N . PHE A 1 258 ? -23.860 12.047 -4.389 1.00 54.03 258 PHE A N 1
ATOM 1980 C CA . PHE A 1 258 ? -22.652 12.845 -4.652 1.00 54.03 258 PHE A CA 1
ATOM 1981 C C . PHE A 1 258 ? -21.625 12.782 -3.502 1.00 54.03 258 PHE A C 1
ATOM 1983 O O . PHE A 1 258 ? -21.033 13.807 -3.164 1.00 54.03 258 PHE A O 1
ATOM 1990 N N . PHE A 1 259 ? -21.437 11.633 -2.839 1.00 59.03 259 PHE A N 1
ATOM 1991 C CA . PHE A 1 259 ? -20.421 11.555 -1.780 1.00 59.03 259 PHE A CA 1
ATOM 1992 C C . PHE A 1 259 ? -19.001 11.379 -2.313 1.00 59.03 259 PHE A C 1
ATOM 1994 O O . PHE A 1 259 ? -18.721 10.554 -3.179 1.00 59.03 259 PHE A O 1
ATOM 2001 N N . GLU A 1 260 ? -18.124 12.175 -1.716 1.00 75.94 260 GLU A N 1
ATOM 2002 C CA . GLU A 1 260 ? -16.679 12.158 -1.846 1.00 75.94 260 GLU A CA 1
ATOM 2003 C C . GLU A 1 260 ? -16.093 11.171 -0.819 1.00 75.94 260 GLU A C 1
ATOM 2005 O O . GLU A 1 260 ? -16.344 11.329 0.383 1.00 75.94 260 GLU A O 1
ATOM 2010 N N . THR A 1 261 ? -15.342 10.157 -1.273 1.00 84.75 261 THR A N 1
ATOM 2011 C CA . THR A 1 261 ? -14.680 9.165 -0.391 1.00 84.75 261 THR A CA 1
ATOM 2012 C C . THR A 1 261 ? -13.622 9.823 0.500 1.00 84.75 261 THR A C 1
ATOM 2014 O O . THR A 1 261 ? -13.200 10.948 0.209 1.00 84.75 261 THR A O 1
ATOM 2017 N N . SER A 1 262 ? -13.162 9.163 1.576 1.00 86.44 262 SER A N 1
ATOM 2018 C CA . SER A 1 262 ? -12.118 9.744 2.445 1.00 86.44 262 SER A CA 1
ATOM 2019 C C . SER A 1 262 ? -10.853 10.043 1.632 1.00 86.44 262 SER A C 1
ATOM 2021 O O . SER A 1 262 ? -10.287 11.137 1.707 1.00 86.44 262 SER A O 1
ATOM 2023 N N . VAL A 1 263 ? -10.522 9.119 0.733 1.00 91.00 263 VAL A N 1
ATOM 2024 C CA . VAL A 1 263 ? -9.452 9.209 -0.257 1.00 91.00 263 VAL A CA 1
ATOM 2025 C C . VAL A 1 263 ? -9.619 10.436 -1.167 1.00 91.00 263 VAL A C 1
ATOM 2027 O O . VAL A 1 263 ? -8.684 11.219 -1.346 1.00 91.00 263 VAL A O 1
ATOM 2030 N N . GLN A 1 264 ? -10.818 10.673 -1.708 1.00 91.75 264 GLN A N 1
ATOM 2031 C CA . GLN A 1 264 ? -11.069 11.825 -2.576 1.00 91.75 264 GLN A CA 1
ATOM 2032 C C . GLN A 1 264 ? -11.015 13.154 -1.799 1.00 91.75 264 GLN A C 1
ATOM 2034 O O . GLN A 1 264 ? -10.405 14.117 -2.281 1.00 91.75 264 GLN A O 1
ATOM 2039 N N . ARG A 1 265 ? -11.535 13.178 -0.560 1.00 91.25 265 ARG A N 1
ATOM 2040 C CA . ARG A 1 265 ? -11.413 14.324 0.361 1.00 91.25 265 ARG A CA 1
ATOM 2041 C C . ARG A 1 265 ? -9.950 14.657 0.615 1.00 91.25 265 ARG A C 1
ATOM 2043 O O . ARG A 1 265 ? -9.571 15.833 0.594 1.00 91.25 265 ARG A O 1
ATOM 2050 N N . GLN A 1 266 ? -9.109 13.645 0.823 1.00 92.69 266 GLN A N 1
ATOM 2051 C CA . GLN A 1 266 ? -7.676 13.851 0.980 1.00 92.69 266 GLN A CA 1
ATOM 2052 C C . GLN A 1 266 ? -7.033 14.429 -0.283 1.00 92.69 266 GLN A C 1
ATOM 2054 O O . GLN A 1 266 ? -6.236 15.358 -0.158 1.00 92.69 266 GLN A O 1
ATOM 2059 N N . TRP A 1 267 ? -7.382 13.962 -1.489 1.00 94.88 267 TRP A N 1
ATOM 2060 C CA . TRP A 1 267 ? -6.833 14.532 -2.730 1.00 94.88 267 TRP A CA 1
ATOM 2061 C C . TRP A 1 267 ? -7.140 16.020 -2.844 1.00 94.88 267 TRP A C 1
ATOM 2063 O O . TRP A 1 267 ? -6.255 16.817 -3.153 1.00 94.88 267 TRP A O 1
ATOM 2073 N N . ASN A 1 268 ? -8.377 16.410 -2.541 1.00 93.81 268 ASN A N 1
ATOM 2074 C CA . ASN A 1 268 ? -8.790 17.805 -2.592 1.00 93.81 268 ASN A CA 1
ATOM 2075 C C . ASN A 1 268 ? -8.073 18.657 -1.534 1.00 93.81 268 ASN A C 1
ATOM 2077 O O . ASN A 1 268 ? -7.583 19.742 -1.859 1.00 93.81 268 ASN A O 1
ATOM 2081 N N . ARG A 1 269 ? -7.911 18.152 -0.303 1.00 94.00 269 ARG A N 1
ATOM 2082 C CA . ARG A 1 269 ? -7.109 18.815 0.745 1.00 94.00 269 ARG A CA 1
ATOM 2083 C C . ARG A 1 269 ? -5.634 18.929 0.353 1.00 94.00 269 ARG A C 1
ATOM 2085 O O . ARG A 1 269 ? -5.025 19.984 0.529 1.00 94.00 269 ARG A O 1
ATOM 2092 N N . ALA A 1 270 ? -5.051 17.871 -0.205 1.00 95.00 270 ALA A N 1
ATOM 2093 C CA . ALA A 1 270 ? -3.671 17.859 -0.677 1.00 95.00 270 ALA A CA 1
ATOM 2094 C C . ALA A 1 270 ? -3.474 18.828 -1.849 1.00 95.00 270 ALA A C 1
ATOM 2096 O O . ALA A 1 270 ? -2.452 19.508 -1.903 1.00 95.00 270 ALA A O 1
ATOM 2097 N N . ASN A 1 271 ? -4.454 18.952 -2.746 1.00 96.06 271 ASN A N 1
ATOM 2098 C CA . ASN A 1 271 ? -4.425 19.913 -3.847 1.00 96.06 271 ASN A CA 1
ATOM 2099 C C . ASN A 1 271 ? -4.426 21.352 -3.332 1.00 96.06 271 ASN A C 1
ATOM 2101 O O . ASN A 1 271 ? -3.561 22.140 -3.701 1.00 96.06 271 ASN A O 1
ATOM 2105 N N . GLN A 1 272 ? -5.340 21.671 -2.413 1.00 95.81 272 GLN A N 1
ATOM 2106 C CA . GLN A 1 272 ? -5.420 22.995 -1.789 1.00 95.81 272 GLN A CA 1
ATOM 2107 C C . GLN A 1 272 ? -4.132 23.361 -1.034 1.00 95.81 272 GLN A C 1
ATOM 2109 O O . GLN A 1 272 ? -3.721 24.518 -1.034 1.00 95.81 272 GLN A O 1
ATOM 2114 N N . ALA A 1 273 ? -3.469 22.371 -0.431 1.00 95.50 273 ALA A N 1
ATOM 2115 C CA . ALA A 1 273 ? -2.215 22.546 0.298 1.00 95.50 273 ALA A CA 1
ATOM 2116 C C . ALA A 1 273 ? -0.945 22.432 -0.574 1.00 95.50 273 ALA A C 1
ATOM 2118 O O . ALA A 1 273 ? 0.155 22.464 -0.029 1.00 95.50 273 ALA A O 1
ATOM 2119 N N . ASN A 1 274 ? -1.056 22.268 -1.900 1.00 95.75 274 ASN A N 1
ATOM 2120 C CA . ASN A 1 274 ? 0.072 21.986 -2.807 1.00 95.75 274 ASN A CA 1
ATOM 2121 C C . ASN A 1 274 ? 0.910 20.742 -2.422 1.00 95.75 274 ASN A C 1
ATOM 2123 O O . ASN A 1 274 ? 2.103 20.662 -2.711 1.00 95.75 274 ASN A O 1
ATOM 2127 N N . ARG A 1 275 ? 0.285 19.743 -1.788 1.00 96.56 275 ARG A N 1
ATOM 2128 C CA . ARG A 1 275 ? 0.894 18.470 -1.357 1.00 96.56 275 ARG A CA 1
ATOM 2129 C C . ARG A 1 275 ? 0.609 17.289 -2.293 1.00 96.56 275 ARG A C 1
ATOM 2131 O O . ARG A 1 275 ? 1.110 16.194 -2.048 1.00 96.56 275 ARG A O 1
ATOM 2138 N N . LEU A 1 276 ? -0.136 17.484 -3.387 1.00 96.06 276 LEU A N 1
ATOM 2139 C CA . LEU A 1 276 ? -0.435 16.410 -4.349 1.00 96.06 276 LEU A CA 1
ATOM 2140 C C . LEU A 1 276 ? 0.803 15.648 -4.864 1.00 96.06 276 LEU A C 1
ATOM 2142 O O . LEU A 1 276 ? 0.739 14.421 -4.916 1.00 96.06 276 LEU A O 1
ATOM 2146 N N . PRO A 1 277 ? 1.939 16.290 -5.220 1.00 97.38 277 PRO A N 1
ATOM 2147 C CA . PRO A 1 277 ? 3.116 15.551 -5.686 1.00 97.38 277 PRO A CA 1
ATOM 2148 C C . PRO A 1 277 ? 3.687 14.589 -4.639 1.00 97.38 277 PRO A C 1
ATOM 2150 O O . PRO A 1 277 ? 4.147 13.502 -5.001 1.00 97.38 277 PRO A O 1
ATOM 2153 N N . ALA A 1 278 ? 3.636 14.982 -3.361 1.00 96.62 278 ALA A N 1
ATOM 2154 C CA . ALA A 1 278 ? 4.051 14.146 -2.239 1.00 96.62 278 ALA A CA 1
ATOM 2155 C C . ALA A 1 278 ? 3.069 12.985 -2.037 1.00 96.62 278 ALA A C 1
ATOM 2157 O O . ALA A 1 278 ? 3.498 11.842 -1.920 1.00 96.62 278 ALA A O 1
ATOM 2158 N N . MET A 1 279 ? 1.763 13.248 -2.121 1.00 96.62 279 MET A N 1
ATOM 2159 C CA . MET A 1 279 ? 0.730 12.213 -2.030 1.00 96.62 279 MET A CA 1
ATOM 2160 C C . MET A 1 279 ? 0.825 11.184 -3.170 1.00 96.62 279 MET A C 1
ATOM 2162 O O . MET A 1 279 ? 0.753 9.980 -2.942 1.00 96.62 279 MET A O 1
ATOM 2166 N N . ARG A 1 280 ? 1.087 11.630 -4.405 1.00 97.38 280 ARG A N 1
ATOM 2167 C CA . ARG A 1 280 ? 1.371 10.742 -5.546 1.00 97.38 280 ARG A CA 1
ATOM 2168 C C . ARG A 1 280 ? 2.592 9.855 -5.284 1.00 97.38 280 ARG A C 1
ATOM 2170 O O . ARG A 1 280 ? 2.567 8.666 -5.599 1.00 97.38 280 ARG A O 1
ATOM 2177 N N . GLN A 1 281 ? 3.672 10.417 -4.730 1.00 97.75 281 GLN A N 1
ATOM 2178 C CA . GLN A 1 281 ? 4.854 9.633 -4.345 1.00 97.75 281 GLN A CA 1
ATOM 2179 C C . GLN A 1 281 ? 4.526 8.630 -3.236 1.00 97.75 281 GLN A C 1
ATOM 2181 O O . GLN A 1 281 ? 4.968 7.486 -3.324 1.00 97.75 281 GLN A O 1
ATOM 2186 N N . ALA A 1 282 ? 3.717 9.032 -2.254 1.00 97.12 282 ALA A N 1
ATOM 2187 C CA . ALA A 1 282 ? 3.232 8.158 -1.197 1.00 97.12 282 ALA A CA 1
ATOM 2188 C C . ALA A 1 282 ? 2.453 6.969 -1.779 1.00 97.12 282 ALA A C 1
ATOM 2190 O O . ALA A 1 282 ? 2.813 5.837 -1.497 1.00 97.12 282 ALA A O 1
ATOM 2191 N N . TYR A 1 283 ? 1.513 7.188 -2.706 1.00 97.38 283 TYR A N 1
ATOM 2192 C CA . TYR A 1 283 ? 0.765 6.097 -3.357 1.00 97.38 283 TYR A CA 1
ATOM 2193 C C . TYR A 1 283 ? 1.673 5.144 -4.138 1.00 97.38 283 TYR A C 1
ATOM 2195 O O . TYR A 1 283 ? 1.499 3.928 -4.086 1.00 97.38 283 TYR A O 1
ATOM 2203 N N . CYS A 1 284 ? 2.673 5.678 -4.847 1.00 97.25 284 CYS A N 1
ATOM 2204 C CA . CYS A 1 284 ? 3.645 4.849 -5.559 1.00 97.25 284 CYS A CA 1
ATOM 2205 C C . CYS A 1 284 ? 4.483 3.992 -4.602 1.00 97.25 284 CYS A C 1
ATOM 2207 O O . CYS A 1 284 ? 4.796 2.853 -4.941 1.00 97.25 284 CYS A O 1
ATOM 2209 N N . ARG A 1 285 ? 4.850 4.539 -3.436 1.00 97.12 285 ARG A N 1
ATOM 2210 C CA . ARG A 1 285 ? 5.596 3.828 -2.395 1.00 97.12 285 ARG A CA 1
ATOM 2211 C C . ARG A 1 285 ? 4.723 2.764 -1.730 1.00 97.12 285 ARG A C 1
ATOM 2213 O O . ARG A 1 285 ? 5.129 1.610 -1.692 1.00 97.12 285 ARG A O 1
ATOM 2220 N N . THR A 1 286 ? 3.505 3.117 -1.322 1.00 97.50 286 THR A N 1
ATOM 2221 C CA . THR A 1 286 ? 2.532 2.190 -0.727 1.00 97.50 286 THR A CA 1
ATOM 2222 C C . THR A 1 286 ? 2.214 1.026 -1.664 1.00 97.50 286 THR A C 1
ATOM 2224 O O . THR A 1 286 ? 2.127 -0.108 -1.214 1.00 97.50 286 THR A O 1
ATOM 2227 N N . LEU A 1 287 ? 2.134 1.259 -2.980 1.00 97.31 287 LEU A N 1
ATOM 2228 C CA . LEU A 1 287 ? 1.991 0.183 -3.968 1.00 97.31 287 LEU A CA 1
ATOM 2229 C C . LEU A 1 287 ? 3.147 -0.829 -3.905 1.00 97.31 287 LEU A C 1
ATOM 2231 O O . LEU A 1 287 ? 2.917 -2.036 -3.978 1.00 97.31 287 LEU A O 1
ATOM 2235 N N . THR A 1 288 ? 4.389 -0.354 -3.787 1.00 95.56 288 THR A N 1
ATOM 2236 C CA . THR A 1 288 ? 5.561 -1.227 -3.622 1.00 95.56 288 THR A CA 1
ATOM 2237 C C . THR A 1 288 ? 5.502 -1.973 -2.290 1.00 95.56 288 THR A C 1
ATOM 2239 O O . THR A 1 288 ? 5.664 -3.190 -2.273 1.00 95.56 288 THR A O 1
ATOM 2242 N N . GLU A 1 289 ? 5.212 -1.262 -1.199 1.00 96.12 289 GLU A N 1
ATOM 2243 C CA . GLU A 1 289 ? 5.147 -1.821 0.155 1.00 96.12 289 GLU A CA 1
ATOM 2244 C C . GLU A 1 289 ? 4.077 -2.922 0.272 1.00 96.12 289 GLU A C 1
ATOM 2246 O O . GLU A 1 289 ? 4.367 -3.998 0.789 1.00 96.12 289 GLU A O 1
ATOM 2251 N N . VAL A 1 290 ? 2.870 -2.709 -0.270 1.00 96.62 290 VAL A N 1
ATOM 2252 C CA . VAL A 1 290 ? 1.780 -3.705 -0.260 1.00 96.62 290 VAL A CA 1
ATOM 2253 C C . VAL A 1 290 ? 2.173 -4.963 -1.035 1.00 96.62 290 VAL A C 1
ATOM 2255 O O . VAL A 1 290 ? 1.938 -6.080 -0.573 1.00 96.62 290 VAL A O 1
ATOM 2258 N N . ARG A 1 291 ? 2.822 -4.816 -2.196 1.00 94.50 291 ARG A N 1
ATOM 2259 C CA . ARG A 1 291 ? 3.312 -5.968 -2.971 1.00 94.50 291 ARG A CA 1
ATOM 2260 C C . ARG A 1 291 ? 4.385 -6.748 -2.224 1.00 94.50 291 ARG A C 1
ATOM 2262 O O . ARG A 1 291 ? 4.355 -7.979 -2.227 1.00 94.50 291 ARG A O 1
ATOM 2269 N N . ASP A 1 292 ? 5.323 -6.051 -1.590 1.00 91.38 292 ASP A N 1
ATOM 2270 C CA . ASP A 1 292 ? 6.367 -6.690 -0.794 1.00 91.38 292 ASP A CA 1
ATOM 2271 C C . ASP A 1 292 ? 5.767 -7.434 0.408 1.00 91.38 292 ASP A C 1
ATOM 2273 O O . ASP A 1 292 ? 6.115 -8.597 0.632 1.00 91.38 292 ASP A O 1
ATOM 2277 N N . TYR A 1 293 ? 4.800 -6.828 1.102 1.00 94.44 293 TYR A N 1
ATOM 2278 C CA . TYR A 1 293 ? 4.041 -7.475 2.173 1.00 94.44 293 TYR A CA 1
ATOM 2279 C C . TYR A 1 293 ? 3.328 -8.744 1.682 1.00 94.44 293 TYR A C 1
ATOM 2281 O O . TYR A 1 293 ? 3.493 -9.803 2.285 1.00 94.44 293 TYR A O 1
ATOM 2289 N N . LYS A 1 294 ? 2.620 -8.706 0.547 1.00 92.69 294 LYS A N 1
ATOM 2290 C CA . LYS A 1 294 ? 1.929 -9.887 -0.006 1.00 92.69 294 LYS A CA 1
ATOM 2291 C C . LYS A 1 294 ? 2.874 -11.044 -0.315 1.00 92.69 294 LYS A C 1
ATOM 2293 O O . LYS A 1 294 ? 2.540 -12.211 -0.075 1.00 92.69 294 LYS A O 1
ATOM 2298 N N . ILE A 1 295 ? 4.063 -10.736 -0.831 1.00 87.12 295 ILE A N 1
ATOM 2299 C CA . ILE A 1 295 ? 5.106 -11.736 -1.076 1.00 87.12 295 ILE A CA 1
ATOM 2300 C C . ILE A 1 295 ? 5.572 -12.336 0.254 1.00 87.12 295 ILE A C 1
ATOM 2302 O O . ILE A 1 295 ? 5.616 -13.557 0.381 1.00 87.12 295 ILE A O 1
ATOM 2306 N N . GLN A 1 296 ? 5.875 -11.506 1.255 1.00 88.44 296 GLN A N 1
ATOM 2307 C CA . GLN A 1 296 ? 6.299 -11.971 2.581 1.00 88.44 296 GLN A CA 1
ATOM 2308 C C . GLN A 1 296 ? 5.216 -12.790 3.292 1.00 88.44 296 GLN A C 1
ATOM 2310 O O . GLN A 1 296 ? 5.510 -13.819 3.896 1.00 88.44 296 GLN A O 1
ATOM 2315 N N . HIS A 1 297 ? 3.956 -12.372 3.202 1.00 89.69 297 HIS A N 1
ATOM 2316 C CA . HIS A 1 297 ? 2.814 -13.108 3.732 1.00 89.69 297 HIS A CA 1
ATOM 2317 C C . HIS A 1 297 ? 2.681 -14.486 3.065 1.00 89.69 297 HIS A C 1
ATOM 2319 O O . HIS A 1 297 ? 2.582 -15.503 3.750 1.00 89.69 297 HIS A O 1
ATOM 2325 N N . SER A 1 298 ? 2.785 -14.545 1.734 1.00 85.44 298 SER A N 1
ATOM 2326 C CA . SER A 1 298 ? 2.757 -15.810 0.989 1.00 85.44 298 SER A CA 1
ATOM 2327 C C . SER A 1 298 ? 3.924 -16.731 1.361 1.00 85.44 298 SER A C 1
ATOM 2329 O O . SER A 1 298 ? 3.725 -17.934 1.512 1.00 85.44 298 SER A O 1
ATOM 2331 N N . LEU A 1 299 ? 5.127 -16.177 1.553 1.00 80.31 299 LEU A N 1
ATOM 2332 C CA . LEU A 1 299 ? 6.299 -16.932 2.002 1.00 80.31 299 LEU A CA 1
ATOM 2333 C C . LEU A 1 299 ? 6.088 -17.524 3.398 1.00 80.31 299 LEU A C 1
ATOM 2335 O O . LEU A 1 299 ? 6.246 -18.731 3.556 1.00 80.31 299 LEU A O 1
ATOM 2339 N N . ARG A 1 300 ? 5.641 -16.722 4.375 1.00 86.62 300 ARG A N 1
ATOM 2340 C CA . ARG A 1 300 ? 5.325 -17.206 5.732 1.00 86.62 300 ARG A CA 1
ATOM 2341 C C . ARG A 1 300 ? 4.283 -18.320 5.714 1.00 86.62 300 ARG A C 1
ATOM 2343 O O . ARG A 1 300 ? 4.408 -19.297 6.448 1.00 86.62 300 ARG A O 1
ATOM 2350 N N . LYS A 1 301 ? 3.272 -18.206 4.847 1.00 84.75 301 LYS A N 1
ATOM 2351 C CA . LYS A 1 301 ? 2.261 -19.252 4.671 1.00 84.75 301 LYS A CA 1
ATOM 2352 C C . LYS A 1 301 ? 2.889 -20.560 4.183 1.00 84.75 301 LYS A C 1
ATOM 2354 O O . LYS A 1 301 ? 2.690 -21.590 4.821 1.00 84.75 301 LYS A O 1
ATOM 2359 N N . VAL A 1 302 ? 3.695 -20.516 3.121 1.00 76.75 302 VAL A N 1
ATOM 2360 C CA . VAL A 1 302 ? 4.402 -21.699 2.598 1.00 76.75 302 VAL A CA 1
ATOM 2361 C C . VAL A 1 302 ? 5.353 -22.291 3.643 1.00 76.75 302 VAL A C 1
ATOM 2363 O O . VAL A 1 302 ? 5.403 -23.506 3.805 1.00 76.75 302 VAL A O 1
ATOM 2366 N N . GLU A 1 303 ? 6.076 -21.458 4.391 1.00 78.12 303 GLU A N 1
ATOM 2367 C CA . GLU A 1 303 ? 6.947 -21.904 5.486 1.00 78.12 303 GLU A CA 1
ATOM 2368 C C . GLU A 1 303 ? 6.158 -22.628 6.583 1.00 78.12 303 GLU A C 1
ATOM 2370 O O . GLU A 1 303 ? 6.585 -23.686 7.043 1.00 78.12 303 GLU A O 1
ATOM 2375 N N . SER A 1 304 ? 4.987 -22.107 6.963 1.00 81.62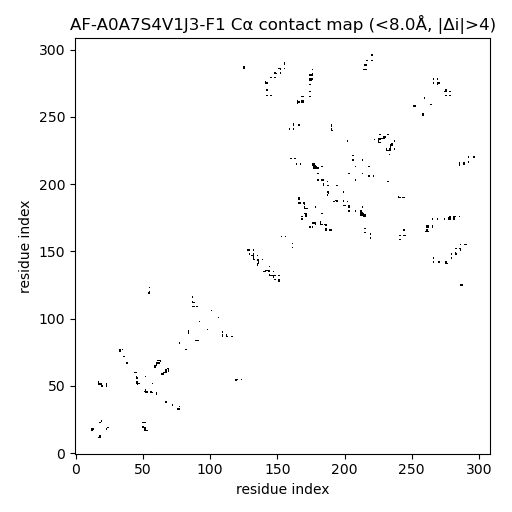 304 SER A N 1
ATOM 2376 C CA . SER A 1 304 ? 4.116 -22.742 7.958 1.00 81.62 304 SER A CA 1
ATOM 2377 C C . SER A 1 304 ? 3.540 -24.078 7.477 1.00 81.62 304 SER A C 1
ATOM 2379 O O . SER A 1 304 ? 3.498 -25.038 8.246 1.00 81.62 304 SER A O 1
ATOM 2381 N N . GLU A 1 305 ? 3.165 -24.172 6.197 1.00 78.00 305 GLU A N 1
ATOM 2382 C CA . GLU A 1 305 ? 2.689 -25.410 5.575 1.00 78.00 305 GLU A CA 1
ATOM 2383 C C . GLU A 1 305 ? 3.811 -26.456 5.550 1.00 78.00 305 GLU A C 1
ATOM 2385 O O . GLU A 1 305 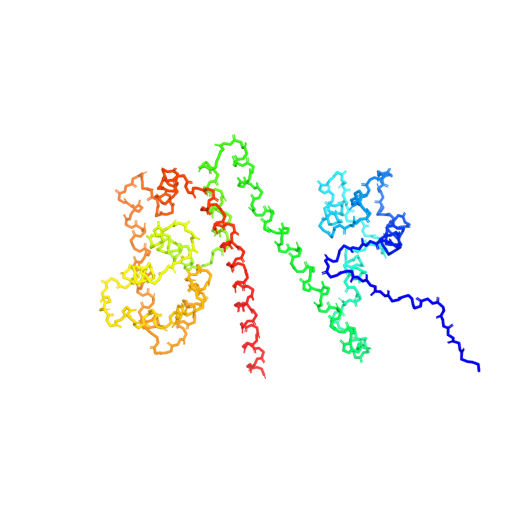? 3.606 -27.584 5.993 1.00 78.00 305 GLU A O 1
ATOM 2390 N N . CYS A 1 306 ? 5.022 -26.070 5.139 1.00 73.06 306 CYS A N 1
ATOM 2391 C CA . CYS A 1 306 ? 6.200 -26.939 5.153 1.00 73.06 306 CYS A CA 1
ATOM 2392 C C . CYS A 1 306 ? 6.595 -27.395 6.563 1.00 73.0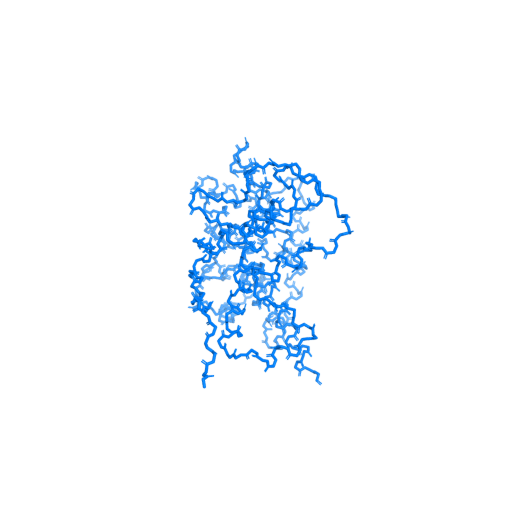6 306 CYS A C 1
ATOM 2394 O O . CYS A 1 306 ? 7.001 -28.539 6.731 1.00 73.06 306 CYS A O 1
ATOM 2396 N N . ALA A 1 307 ? 6.481 -26.529 7.574 1.00 79.62 307 ALA A N 1
ATOM 2397 C CA . ALA A 1 307 ? 6.783 -26.878 8.963 1.00 79.62 307 ALA A CA 1
ATOM 2398 C C . ALA A 1 307 ? 5.764 -27.855 9.579 1.00 79.62 307 ALA A C 1
ATOM 2400 O O . ALA A 1 307 ? 6.048 -28.464 10.610 1.00 79.62 307 ALA A O 1
ATOM 2401 N N . SER A 1 308 ? 4.579 -27.982 8.974 1.00 83.12 308 SER A N 1
ATOM 2402 C CA . SER A 1 308 ? 3.519 -28.893 9.418 1.00 83.12 308 SER A CA 1
ATOM 2403 C C . SER A 1 308 ? 3.590 -30.300 8.806 1.00 83.12 308 SER A C 1
ATOM 2405 O O . SER A 1 308 ? 2.838 -31.175 9.242 1.00 83.12 308 SER A O 1
ATOM 2407 N N . LEU A 1 309 ? 4.467 -30.511 7.814 1.00 72.12 309 LEU A N 1
ATOM 2408 C CA . LEU A 1 309 ? 4.724 -31.795 7.144 1.00 72.12 309 LEU A CA 1
ATOM 2409 C C . LEU A 1 309 ? 5.784 -32.621 7.883 1.00 72.12 309 LEU A C 1
ATOM 2411 O O . LEU A 1 309 ? 5.603 -33.860 7.937 1.00 72.12 309 LEU A O 1
#

Foldseek 3Di:
DDDDDPPPDPPDQDLVRFPDDPRLVVVVVLCVVVPPPPDDCPPDQQADPRRTHDVVSVVCVVVCVVPDDDDPDDDPPDDVVVVCCVQLPNDPPPDDPCVVVDDPVNVVSSVSSVVVVVVSVLVVVLCVLCVVLVVCCVPVNLLRSLVSLVVSLCVLDDDLLVLLVLLLLLLCPVLLQFADLNSQLSSVCLLCVPDDPVLSVVSSVLLPCVVDTHHSLSVVVSLVVLCVDPPRPCVVCVVVSSVVSVVVVVVQVVPDPDDDGSSRVVSVVCVVVVNSVSSSVSSSVSSSSSVVSVVVVVVVVVVVVVVVD

Organism: NCBI:txid311494